Protein 3SZ6 (pdb70)

CATH classification: 2.60.40.1850

Radius of gyration: 19.15 Å; Cα contacts (8 Å, |Δi|>4): 539; chains: 2; bounding box: 46×43×55 Å

Organism: Bacillus anthracis (NCBI:txid1392)

Sequence (232 aa):
TKLADGKYNIAFTTVWKGDKDESSSRMMNRYFESPATLTVKNGKQYVSFKVKDSTSSIKSFQVEKDGQFVETTVLSENKKDNTRVVEFEVADLSKKLNGKVKINIPIINYNASYDIRFVFTKLADGKYNIAFTTVWKGDKDESSSRMMNRYFESPATLTVKNGKQYVSFKVKDSTSIKSFQVEKDGQFVETTVLSENKKDNTRVVEFEVADLSKKLNGKVKINIPIINYNASYDIRFVF

Solvent-accessible surface area: 14190 Å² total; per-residue (Å²): 184,197,81,74,97,33,161,84,114,31,74,10,73,0,73,72,26,123,110,109,89,81,7,161,5,46,138,37,8,52,55,78,0,48,1,27,4,116,132,65,110,27,56,0,17,8,76,0,103,53,16,92,12,1,95,7,0,6,12,54,110,92,69,49,62,14,41,11,74,66,101,61,114,69,180,202,73,41,12,19,39,0,30,11,85,7,103,56,34,105,140,96,28,61,1,40,0,26,8,24,48,104,139,108,142,87,94,35,65,66,92,2,37,0,31,73,188,156,71,69,86,32,156,87,113,32,76,11,70,0,72,68,26,124,95,109,81,82,10,160,2,44,164,62,6,56,56,78,0,50,4,22,4,119,119,36,78,26,61,0,14,9,89,0,95,66,10,90,23,5,94,44,4,38,1,52,87,117,62,147,71,54,70,17,11,12,68,51,31,65,126,195,92,46,23,10,35,0,30,10,45,6,106,53,34,104,138,98,21,62,1,84,2,89,30,41,54,109,153,110,157,76,86,30,89,56,88,2,38,1,28,72

Nearest PDB structures (foldseek):
  3sz6-assembly2_B  TM=1.009E+00  e=4.267E-21  Bacillus anthracis
  3sik-assembly1_A  TM=9.951E-01  e=3.348E-18  Bacillus anthracis
  4h8q-assembly1_A  TM=9.761E-01  e=1.899E-13  Bacillus anthracis
  4h8p-assembly1_A  TM=9.758E-01  e=3.447E-13  Bacillus anthracis
  4nla-assembly1_A  TM=9.484E-01  e=1.901E-11  Listeria monocytogenes

B-factor: mean 38.21, std 17.49, range [13.58, 120.9]

Foldseek 3Di:
DQDDFDKDWAFKFKAFQPDRHGDPQRVFWDPGWMWGADPRWIKTKTKGAQQVFQPFKWWDDPNRTDTWDWPAADPVRNMTMTMDTDNDLQDWIWMKTWGDDPVDPDIDMTIMTMHD/DQDDFDKDWDFKFKAFQPDRHGDPQRVFWDPGWMWGQDPSWTKTKTKGAQQVFKPQKWWDDPHDIDGWDWPAADPVRNMTMTMDTDNDLQDWIWIKIWGDDPVDRDTDMTIMTMHD

Secondary structure (DSSP, 8-state):
-PPPSEEEEE--EEEESSSSSB-GGGGGBPSSEEEEEETTEEEEEEEESSGGGEEEEEEESSSSEEEPEEEEEETTTTEEEEEEE-S-TTSPEEEEEEEE-TTSS-EEEEEEEEE-/-PPPSEEEEE--EEEESSSSSB-GGGGTBPSSEEEEEETTEEEEEEEESSGGGEEEEEEEETTEEEEPEEEEEETTTTEEEEEEE-S-TTSPEEEEEEEEETTTTEEEEEEEEEE-

InterPro domains:
  IPR006635 NEAT domain [PF05031] (31-147)
  IPR006635 NEAT domain [PS50978] (33-152)
  IPR006635 NEAT domain [SM00725] (33-152)
  IPR006635 NEAT domain [cd06920] (35-151)
  IPR037250 NEAT domain superfamily [G3DSA:2.60.40.1850] (22-151)
  IPR037250 NEAT domain superfamily [SSF158911] (27-152)
  IPR050436 Iron-regulated surface determinant protein A [PTHR37824] (37-152)

Structure (mmCIF, N/CA/C/O backbone):
data_3SZ6
#
_entry.id   3SZ6
#
_cell.length_a   36.637
_cell.length_b   43.659
_cell.length_c   47.408
_cell.angle_alpha   99.24
_cell.angle_beta   96.53
_cell.angle_gamma   107.35
#
_symmetry.space_group_name_H-M   'P 1'
#
loop_
_entity.id
_entity.type
_entity.pdbx_description
1 polymer 'Conserved domain protein'
2 non-polymer 'CHLORIDE ION'
3 non-polymer GLYCEROL
4 water water
#
loop_
_atom_site.group_PDB
_atom_site.id
_atom_site.type_symbol
_atom_site.label_atom_id
_atom_site.label_alt_id
_atom_site.label_comp_id
_atom_site.label_asym_id
_atom_site.label_entity_id
_atom_site.label_seq_id
_atom_site.pdbx_PDB_ins_code
_atom_site.Cartn_x
_atom_site.Cartn_y
_atom_site.Cartn_z
_atom_site.occupancy
_atom_site.B_iso_or_equiv
_atom_site.auth_seq_id
_atom_site.auth_comp_id
_atom_site.auth_asym_id
_atom_site.auth_atom_id
_atom_site.pdbx_PDB_model_num
ATOM 1 N N . THR A 1 6 ? 15.506 20.730 20.814 1.00 78.11 31 THR A N 1
ATOM 2 C CA . THR A 1 6 ? 14.553 19.858 20.138 1.00 73.56 31 THR A CA 1
ATOM 3 C C . THR A 1 6 ? 14.926 19.670 18.670 1.00 74.18 31 THR A C 1
ATOM 4 O O . THR A 1 6 ? 14.603 18.648 18.061 1.00 70.61 31 THR A O 1
ATOM 8 N N . LYS A 1 7 ? 15.609 20.662 18.108 1.00 72.44 32 LYS A N 1
ATOM 9 C CA . LYS A 1 7 ? 16.014 20.618 16.708 1.00 64.38 32 LYS A CA 1
ATOM 10 C C . LYS A 1 7 ? 17.275 19.776 16.523 1.00 47.71 32 LYS A C 1
ATOM 11 O O . LYS A 1 7 ? 18.304 20.029 17.150 1.00 36.41 32 LYS A O 1
ATOM 17 N N . LEU A 1 8 ? 17.182 18.772 15.656 1.00 41.26 33 LEU A N 1
ATOM 18 C CA . LEU A 1 8 ? 18.277 17.834 15.432 1.00 33.88 33 LEU A CA 1
ATOM 19 C C . LEU A 1 8 ? 19.477 18.491 14.760 1.00 36.70 33 LEU A C 1
ATOM 20 O O . LEU A 1 8 ? 19.326 19.361 13.901 1.00 37.31 33 LEU A O 1
ATOM 25 N N . ALA A 1 9 ? 20.672 18.063 15.155 1.00 36.73 34 ALA A N 1
ATOM 26 C CA . ALA A 1 9 ? 21.899 18.551 14.540 1.00 36.61 34 ALA A CA 1
ATOM 27 C C . ALA A 1 9 ? 22.045 17.991 13.131 1.00 38.20 34 ALA A C 1
ATOM 28 O O . ALA A 1 9 ? 21.491 16.937 12.812 1.00 34.50 34 ALA A O 1
ATOM 30 N N . ASP A 1 10 ? 22.789 18.699 12.288 1.00 34.86 35 ASP A N 1
ATOM 31 C CA . ASP A 1 10 ? 23.000 18.260 10.914 1.00 42.14 35 ASP A CA 1
ATOM 32 C C . ASP A 1 10 ? 23.673 16.893 10.872 1.00 36.59 35 ASP A C 1
ATOM 33 O O . ASP A 1 10 ? 24.477 16.559 11.741 1.00 33.76 35 ASP A O 1
ATOM 38 N N . GLY A 1 11 ? 23.337 16.106 9.856 1.00 36.74 36 GLY A N 1
ATOM 39 C CA . GLY A 1 11 ? 23.902 14.779 9.703 1.00 30.32 36 GLY A CA 1
ATOM 40 C C . GLY A 1 11 ? 22.893 13.791 9.153 1.00 32.44 36 GLY A C 1
ATOM 41 O O . GLY A 1 11 ? 21.744 14.145 8.890 1.00 31.86 36 GLY A O 1
ATOM 42 N N . LYS A 1 12 ? 23.327 12.548 8.974 1.00 35.15 37 LYS A N 1
ATOM 43 C CA . LYS A 1 12 ? 22.445 11.492 8.492 1.00 30.40 37 LYS A CA 1
ATOM 44 C C . LYS A 1 12 ? 22.134 10.498 9.599 1.00 27.90 37 LYS A C 1
ATOM 45 O O . LYS A 1 12 ? 23.014 10.114 10.368 1.00 28.32 37 LYS A O 1
ATOM 51 N N . TYR A 1 13 ? 20.874 10.085 9.676 1.00 25.36 38 TYR A N 1
ATOM 52 C CA . TYR A 1 13 ? 20.441 9.150 10.702 1.00 24.21 38 TYR A CA 1
ATOM 53 C C . TYR A 1 13 ? 19.579 8.055 10.095 1.00 28.24 38 TYR A C 1
ATOM 54 O O . TYR A 1 13 ? 19.183 8.132 8.930 1.00 31.00 38 TYR A O 1
ATOM 63 N N . ASN A 1 14 ? 19.296 7.032 10.892 1.00 23.68 39 ASN A N 1
ATOM 64 C CA . ASN A 1 14 ? 18.247 6.078 10.567 1.00 29.03 39 ASN A CA 1
ATOM 65 C C . ASN A 1 14 ? 17.062 6.357 11.478 1.00 27.76 39 ASN A C 1
ATOM 66 O O . ASN A 1 14 ? 17.235 6.578 12.672 1.00 26.50 39 ASN A O 1
ATOM 71 N N . ILE A 1 15 ? 15.859 6.371 10.921 1.00 22.14 40 ILE A N 1
ATOM 72 C CA . ILE A 1 15 ? 14.671 6.512 11.751 1.00 24.45 40 ILE A CA 1
ATOM 73 C C . ILE A 1 15 ? 13.658 5.419 11.447 1.00 25.28 40 ILE A C 1
ATOM 74 O O . ILE A 1 15 ? 13.229 5.250 10.308 1.00 23.48 40 ILE A O 1
ATOM 79 N N . ALA A 1 16 ? 13.298 4.663 12.477 1.00 27.39 41 ALA A N 1
ATOM 80 C CA . ALA A 1 16 ? 12.289 3.626 12.341 1.00 22.55 41 ALA A CA 1
ATOM 81 C C . ALA A 1 16 ? 10.947 4.270 12.036 1.00 25.01 41 ALA A C 1
ATOM 82 O O . ALA A 1 16 ? 10.692 5.411 12.429 1.00 21.99 41 ALA A O 1
ATOM 84 N N . PHE A 1 17 ? 10.094 3.540 11.327 1.00 16.99 42 PHE A N 1
ATOM 85 C CA . PHE A 1 17 ? 8.734 3.991 11.091 1.00 19.23 42 PHE A CA 1
ATOM 86 C C . PHE A 1 17 ? 7.803 2.819 10.852 1.00 24.99 42 PHE A C 1
ATOM 87 O O . PHE A 1 17 ? 8.235 1.710 10.534 1.00 22.01 42 PHE A O 1
ATOM 95 N N . THR A 1 18 ? 6.516 3.077 11.025 1.00 22.92 43 THR A N 1
ATOM 96 C CA A THR A 1 18 ? 5.484 2.108 10.692 0.50 24.46 43 THR A CA 1
ATOM 97 C CA B THR A 1 18 ? 5.488 2.108 10.687 0.50 24.43 43 THR A CA 1
ATOM 98 C C . THR A 1 18 ? 4.385 2.827 9.923 1.00 19.07 43 THR A C 1
ATOM 99 O O . THR A 1 18 ? 4.304 4.056 9.950 1.00 18.25 43 THR A O 1
ATOM 106 N N . VAL A 1 19 ? 3.545 2.066 9.236 1.00 18.17 44 VAL A N 1
ATOM 107 C CA . VAL A 1 19 ? 2.467 2.668 8.466 1.00 23.52 44 VAL A CA 1
ATOM 108 C C . VAL A 1 19 ? 1.105 2.292 9.034 1.00 22.59 44 VAL A C 1
ATOM 109 O O . VAL A 1 19 ? 0.806 1.113 9.231 1.00 18.07 44 VAL A O 1
ATOM 113 N N . TRP A 1 20 ? 0.284 3.301 9.305 1.00 17.89 45 TRP A N 1
ATOM 114 C CA . TRP A 1 20 ? -1.079 3.067 9.748 1.00 19.14 45 TRP A CA 1
ATOM 115 C C . TRP A 1 20 ? -2.046 3.311 8.600 1.00 17.59 45 TRP A C 1
ATOM 116 O O . TRP A 1 20 ? -1.714 3.991 7.631 1.00 21.86 45 TRP A O 1
ATOM 127 N N . LYS A 1 21 ? -3.247 2.756 8.718 1.00 22.28 46 LYS A N 1
ATOM 128 C CA . LYS A 1 21 ? -4.310 3.063 7.775 1.00 20.91 46 LYS A CA 1
ATOM 129 C C . LYS A 1 21 ? -4.658 4.542 7.893 1.00 28.47 46 LYS A C 1
ATOM 130 O O . LYS A 1 21 ? -4.485 5.146 8.955 1.00 26.10 46 LYS A O 1
ATOM 136 N N . GLY A 1 22 ? -5.147 5.123 6.803 1.00 24.18 47 GLY A N 1
ATOM 137 C CA . GLY A 1 22 ? -5.458 6.540 6.774 1.00 24.73 47 GLY A CA 1
ATOM 138 C C . GLY A 1 22 ? -6.553 6.951 7.740 1.00 28.31 47 GLY A C 1
ATOM 139 O O . GLY A 1 22 ? -6.478 8.016 8.356 1.00 29.84 47 GLY A O 1
ATOM 140 N N . ASP A 1 23 ? -7.566 6.103 7.886 1.00 28.21 48 ASP A N 1
ATOM 141 C CA . ASP A 1 23 ? -8.756 6.467 8.651 1.00 29.20 48 ASP A CA 1
ATOM 142 C C . ASP A 1 23 ? -9.000 5.586 9.874 1.00 31.14 48 ASP A C 1
ATOM 143 O O . ASP A 1 23 ? -10.075 5.630 10.466 1.00 29.30 48 ASP A O 1
ATOM 148 N N . LYS A 1 24 ? -8.007 4.788 10.249 1.00 24.65 49 LYS A N 1
ATOM 149 C CA . LYS A 1 24 ? -8.136 3.890 11.390 1.00 24.57 49 LYS A CA 1
ATOM 150 C C . LYS A 1 24 ? -6.788 3.732 12.072 1.00 22.59 49 LYS A C 1
ATOM 151 O O . LYS A 1 24 ? -5.759 3.654 11.405 1.00 25.09 49 LYS A O 1
ATOM 157 N N . ASP A 1 25 ? -6.794 3.680 13.400 1.00 20.26 50 ASP A N 1
ATOM 158 C CA . ASP A 1 25 ? -5.562 3.463 14.149 1.00 18.43 50 ASP A CA 1
ATOM 159 C C . ASP A 1 25 ? -5.183 1.987 14.123 1.00 26.33 50 ASP A C 1
ATOM 160 O O . ASP A 1 25 ? -5.184 1.309 15.154 1.00 25.86 50 ASP A O 1
ATOM 165 N N . GLU A 1 26 ? -4.867 1.496 12.929 1.00 23.47 51 GLU A N 1
ATOM 166 C CA . GLU A 1 26 ? -4.467 0.112 12.739 1.00 23.20 51 GLU A CA 1
ATOM 167 C C . GLU A 1 26 ? -3.321 0.050 11.742 1.00 20.50 51 GLU A C 1
ATOM 168 O O . GLU A 1 26 ? -3.130 0.969 10.944 1.00 21.13 51 GLU A O 1
ATOM 174 N N . SER A 1 27 ? -2.557 -1.035 11.788 1.00 20.83 52 SER A N 1
ATOM 175 C CA A SER A 1 27 ? -1.451 -1.227 10.860 0.50 23.90 52 SER A CA 1
ATOM 176 C CA B SER A 1 27 ? -1.451 -1.226 10.857 0.50 23.89 52 SER A CA 1
ATOM 177 C C . SER A 1 27 ? -1.958 -1.355 9.426 1.00 30.01 52 SER A C 1
ATOM 178 O O . SER A 1 27 ? -2.956 -2.032 9.167 1.00 27.12 52 SER A O 1
ATOM 183 N N . SER A 1 28 ? -1.264 -0.699 8.501 1.00 27.08 53 SER A N 1
ATOM 184 C CA . SER A 1 28 ? -1.619 -0.742 7.087 1.00 28.19 53 SER A CA 1
ATOM 185 C C . SER A 1 28 ? -0.903 -1.885 6.373 1.00 22.56 53 SER A C 1
ATOM 186 O O . SER A 1 28 ? 0.218 -2.248 6.730 1.00 24.18 53 SER A O 1
ATOM 189 N N . ARG A 1 29 ? -1.555 -2.445 5.360 1.00 27.14 54 ARG A N 1
ATOM 190 C CA . ARG A 1 29 ? -0.949 -3.500 4.556 1.00 27.52 54 ARG A CA 1
ATOM 191 C C . ARG A 1 29 ? 0.200 -2.956 3.711 1.00 29.19 54 ARG A C 1
ATOM 192 O O . ARG A 1 29 ? 0.989 -3.719 3.155 1.00 37.53 54 ARG A O 1
ATOM 200 N N . MET A 1 30 ? 0.288 -1.633 3.619 1.00 27.69 55 MET A N 1
ATOM 201 C CA A MET A 1 30 ? 1.342 -0.990 2.843 0.60 24.79 55 MET A CA 1
ATOM 202 C CA B MET A 1 30 ? 1.342 -0.985 2.848 0.40 25.48 55 MET A CA 1
ATOM 203 C C . MET A 1 30 ? 2.705 -1.110 3.519 1.00 26.69 55 MET A C 1
ATOM 204 O O . MET A 1 30 ? 3.732 -0.786 2.921 1.00 31.40 55 MET A O 1
ATOM 213 N N . ASN A 1 31 ? 2.715 -1.572 4.768 1.00 26.81 56 ASN A N 1
ATOM 214 C CA . ASN A 1 31 ? 3.972 -1.750 5.490 1.00 23.80 56 ASN A CA 1
ATOM 215 C C . ASN A 1 31 ? 4.937 -2.657 4.733 1.00 26.17 56 ASN A C 1
ATOM 216 O O . ASN A 1 31 ? 6.141 -2.418 4.714 1.00 25.96 56 ASN A O 1
ATOM 221 N N . ARG A 1 32 ? 4.397 -3.694 4.104 1.00 29.07 57 ARG A N 1
ATOM 222 C CA . ARG A 1 32 ? 5.214 -4.680 3.406 1.00 29.93 57 ARG A CA 1
ATOM 223 C C . ARG A 1 32 ? 6.039 -4.070 2.270 1.00 30.51 57 ARG A C 1
ATOM 224 O O . ARG A 1 32 ? 7.057 -4.632 1.869 1.00 31.29 57 ARG A O 1
ATOM 232 N N . TYR A 1 33 ? 5.605 -2.923 1.756 1.00 23.06 58 TYR A N 1
ATOM 233 C CA . TYR A 1 33 ? 6.273 -2.316 0.606 1.00 24.75 58 TYR A CA 1
ATOM 234 C C . TYR A 1 33 ? 7.287 -1.244 0.996 1.00 23.64 58 TYR A C 1
ATOM 235 O O . TYR A 1 33 ? 8.159 -0.892 0.203 1.00 26.13 58 TYR A O 1
ATOM 244 N N . PHE A 1 34 ? 7.166 -0.719 2.210 1.00 20.71 59 PHE A N 1
ATOM 245 C CA . PHE A 1 34 ? 8.018 0.384 2.645 1.00 21.23 59 PHE A CA 1
ATOM 246 C C . PHE A 1 34 ? 9.016 -0.073 3.702 1.00 24.47 59 PHE A C 1
ATOM 247 O O . PHE A 1 34 ? 8.628 -0.453 4.805 1.00 25.63 59 PHE A O 1
ATOM 255 N N . GLU A 1 35 ? 10.301 -0.020 3.364 1.00 22.29 60 GLU A N 1
ATOM 256 C CA . GLU A 1 35 ? 11.345 -0.571 4.227 1.00 20.96 60 GLU A CA 1
ATOM 257 C C . GLU A 1 35 ? 11.790 0.377 5.336 1.00 18.83 60 GLU A C 1
ATOM 258 O O . GLU A 1 35 ? 12.305 1.463 5.071 1.00 22.33 60 GLU A O 1
ATOM 264 N N . SER A 1 36 ? 11.589 -0.053 6.579 1.00 18.57 61 SER A N 1
ATOM 265 C CA . SER A 1 36 ? 12.086 0.670 7.745 1.00 20.24 61 SER A CA 1
ATOM 266 C C . SER A 1 36 ? 13.375 0.004 8.223 1.00 24.84 61 SER A C 1
ATOM 267 O O . SER A 1 36 ? 13.515 -1.212 8.123 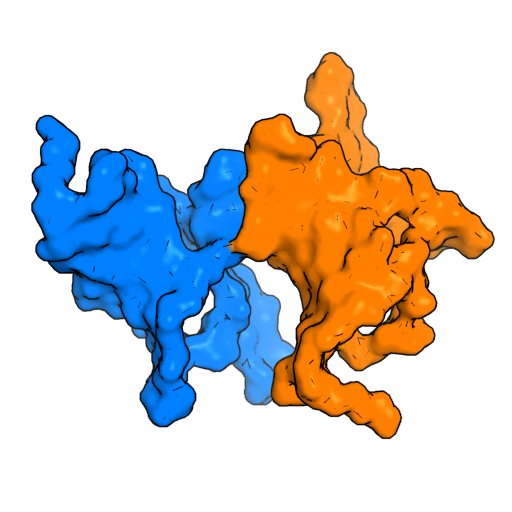1.00 22.52 61 SER A O 1
ATOM 270 N N . PRO A 1 37 ? 14.320 0.795 8.756 1.00 23.40 62 PRO A N 1
ATOM 271 C CA . PRO A 1 37 ? 14.207 2.241 8.965 1.00 19.24 62 PRO A CA 1
ATOM 272 C C . PRO A 1 37 ? 14.479 3.068 7.714 1.00 20.30 62 PRO A C 1
ATOM 273 O O . PRO A 1 37 ? 15.187 2.636 6.803 1.00 19.99 62 PRO A O 1
ATOM 277 N N . ALA A 1 38 ? 13.910 4.265 7.682 1.00 20.99 63 ALA A N 1
ATOM 278 C CA . ALA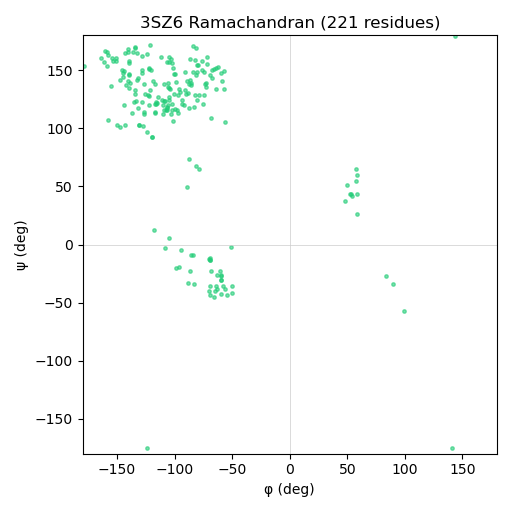 A 1 38 ? 14.208 5.218 6.627 1.00 21.98 63 ALA A CA 1
ATOM 279 C C . ALA A 1 38 ? 15.515 5.930 6.950 1.00 25.51 63 ALA A C 1
ATOM 280 O O . ALA A 1 38 ? 16.042 5.806 8.056 1.00 21.39 63 ALA A O 1
ATOM 282 N N . THR A 1 39 ? 16.042 6.662 5.977 1.00 21.95 64 THR A N 1
ATOM 283 C CA . THR A 1 39 ? 17.196 7.514 6.216 1.00 25.60 64 THR A CA 1
ATOM 284 C C . THR A 1 39 ? 16.722 8.937 6.463 1.00 22.67 64 THR A C 1
ATOM 285 O O . THR A 1 39 ? 15.947 9.484 5.681 1.00 21.38 64 THR A O 1
ATOM 289 N N . LEU A 1 40 ? 17.178 9.529 7.560 1.00 25.84 65 LEU A N 1
ATOM 290 C CA . LEU A 1 40 ? 16.857 10.915 7.867 1.00 24.87 65 LEU A CA 1
ATOM 291 C C . LEU A 1 40 ? 18.076 11.786 7.602 1.00 24.10 65 LEU A C 1
ATOM 292 O O . LEU A 1 40 ? 19.133 11.583 8.195 1.00 24.88 65 LEU A O 1
ATOM 297 N N . THR A 1 41 ? 17.930 12.744 6.695 1.00 22.85 66 THR A N 1
ATOM 298 C CA . THR A 1 41 ? 19.011 13.667 6.385 1.00 28.05 66 THR A CA 1
ATOM 299 C C . THR A 1 41 ? 18.671 15.062 6.895 1.00 28.50 66 THR A C 1
ATOM 300 O O . THR A 1 41 ? 17.747 15.708 6.401 1.00 30.19 66 THR A O 1
ATOM 304 N N . VAL A 1 42 ? 19.415 15.518 7.894 1.00 30.17 67 VAL A N 1
ATOM 305 C CA . VAL A 1 42 ? 19.201 16.846 8.449 1.00 29.03 67 VAL A CA 1
ATOM 306 C C . VAL A 1 42 ? 20.261 17.793 7.910 1.00 31.54 67 VAL A C 1
ATOM 307 O O . VAL A 1 42 ? 21.451 17.618 8.166 1.00 31.98 67 VAL A O 1
ATOM 311 N N . LYS A 1 43 ? 19.822 18.793 7.154 1.00 36.16 68 LYS A N 1
ATOM 312 C CA . LYS A 1 43 ? 20.742 19.706 6.490 1.00 44.21 68 LYS A CA 1
ATOM 313 C C . LYS A 1 43 ? 20.181 21.120 6.466 1.00 48.68 68 LYS A C 1
ATOM 314 O O . LYS A 1 43 ? 19.109 21.363 5.914 1.00 48.43 68 LYS A O 1
ATOM 320 N N . ASN A 1 44 ? 20.914 22.048 7.074 1.00 57.44 69 ASN A N 1
ATOM 321 C CA . ASN A 1 44 ? 20.491 23.441 7.148 1.00 64.12 69 ASN A CA 1
ATOM 322 C C . ASN A 1 44 ? 19.093 23.594 7.741 1.00 67.25 69 ASN A C 1
ATOM 323 O O . ASN A 1 44 ? 18.284 24.383 7.254 1.00 68.82 69 ASN A O 1
ATOM 328 N N . GLY A 1 45 ? 18.817 22.828 8.791 1.00 67.51 70 GLY A N 1
ATOM 329 C CA . GLY A 1 45 ? 17.549 22.919 9.491 1.00 66.21 70 GLY A CA 1
ATOM 330 C C . GLY A 1 45 ? 16.474 22.002 8.941 1.00 61.08 70 GLY A C 1
ATOM 331 O O . GLY A 1 45 ? 15.637 21.499 9.692 1.00 63.54 70 GLY A O 1
ATOM 332 N N . LYS A 1 46 ? 16.494 21.782 7.630 1.00 55.53 71 LYS A N 1
ATOM 333 C CA . LYS A 1 46 ? 15.474 20.968 6.977 1.00 53.06 71 LYS A CA 1
ATOM 334 C C . LYS A 1 46 ? 15.682 19.471 7.200 1.00 46.39 71 LYS A C 1
ATOM 335 O O . LYS A 1 46 ? 16.809 19.000 7.348 1.00 43.40 71 LYS A O 1
ATOM 341 N N . GLN A 1 47 ? 14.579 18.730 7.215 1.00 36.40 72 GLN A N 1
ATOM 342 C CA . GLN A 1 47 ? 14.620 17.292 7.445 1.00 32.08 72 GLN A CA 1
ATOM 343 C C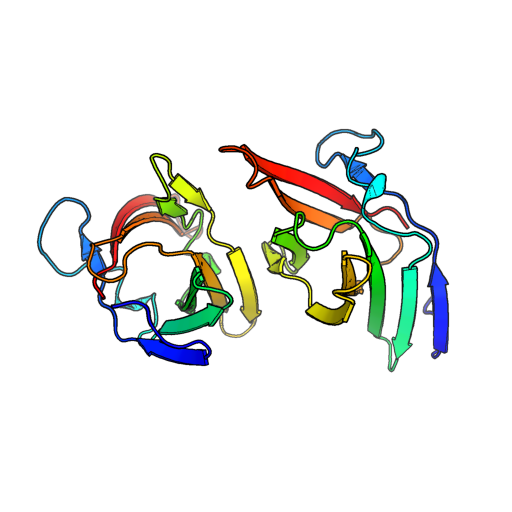 . GLN A 1 47 ? 14.105 16.526 6.229 1.00 33.64 72 GLN A C 1
ATOM 344 O O . GLN A 1 47 ? 12.966 16.715 5.802 1.00 31.36 72 GLN A O 1
ATOM 350 N N . TYR A 1 48 ? 14.952 15.663 5.675 1.00 34.52 73 TYR A N 1
ATOM 351 C CA . TYR A 1 48 ? 14.596 14.890 4.491 1.00 32.49 73 TYR A CA 1
ATOM 352 C C . TYR A 1 48 ? 14.557 13.396 4.796 1.00 27.10 73 TYR A C 1
ATOM 353 O O . TYR A 1 48 ? 15.545 12.817 5.247 1.00 27.98 73 TYR A O 1
ATOM 362 N N . VAL A 1 49 ? 13.410 12.777 4.546 1.00 23.85 74 VAL A N 1
ATOM 363 C CA . VAL A 1 49 ? 13.246 11.351 4.787 1.00 18.51 74 VAL A CA 1
ATOM 364 C C . VAL A 1 49 ? 13.287 10.578 3.474 1.00 21.63 74 VAL A C 1
ATOM 365 O O . VAL A 1 49 ? 12.657 10.970 2.488 1.00 19.36 74 VAL A O 1
ATOM 369 N N . SER A 1 50 ? 14.041 9.486 3.458 1.00 20.74 75 SER A N 1
ATOM 370 C CA . SER A 1 50 ? 14.088 8.625 2.282 1.00 19.68 75 SER A CA 1
ATOM 371 C C . SER A 1 50 ? 14.100 7.158 2.686 1.00 21.56 75 SER A C 1
ATOM 372 O O . SER A 1 50 ? 14.661 6.792 3.719 1.00 21.95 75 SER A O 1
ATOM 375 N N . PHE A 1 51 ? 13.474 6.319 1.871 1.00 20.91 76 PHE A N 1
ATOM 376 C CA . PHE A 1 51 ? 13.450 4.889 2.140 1.00 19.25 76 PHE A CA 1
ATOM 377 C C . PHE A 1 51 ? 13.169 4.088 0.873 1.00 23.58 76 PHE A C 1
ATOM 378 O O . PHE A 1 51 ? 12.695 4.630 -0.129 1.00 21.49 76 PHE A O 1
ATOM 386 N N . LYS A 1 52 ? 13.469 2.796 0.928 1.00 21.84 77 LYS A N 1
ATOM 387 C CA . LYS A 1 52 ? 13.299 1.928 -0.227 1.00 23.19 77 LYS A CA 1
ATOM 388 C C . LYS A 1 52 ? 11.874 1.390 -0.316 1.00 23.64 77 LYS A C 1
ATOM 389 O O . LYS A 1 52 ? 11.259 1.034 0.692 1.00 24.88 77 LYS A O 1
ATOM 395 N N . VAL A 1 53 ? 11.355 1.355 -1.536 1.00 24.30 78 VAL A N 1
ATOM 396 C CA . VAL A 1 53 ? 10.029 0.824 -1.808 1.00 20.91 78 VAL A CA 1
ATOM 397 C C . VAL A 1 53 ? 10.164 -0.503 -2.543 1.00 24.71 78 VAL A C 1
ATOM 398 O O . VAL A 1 53 ? 10.808 -0.574 -3.589 1.00 26.77 78 VAL A O 1
ATOM 402 N N . LYS A 1 54 ? 9.569 -1.552 -1.985 1.00 23.84 79 LYS A N 1
ATOM 403 C CA . LYS A 1 54 ? 9.587 -2.870 -2.613 1.00 20.87 79 LYS A CA 1
ATOM 404 C C . LYS A 1 54 ? 8.503 -2.981 -3.673 1.00 29.98 79 LYS A C 1
ATOM 405 O O . LYS A 1 54 ? 7.525 -2.233 -3.654 1.00 28.53 79 LYS A O 1
ATOM 411 N N . ASP A 1 55 ? 8.677 -3.928 -4.590 1.00 30.02 80 ASP A N 1
ATOM 412 C CA . ASP A 1 55 ? 7.701 -4.157 -5.645 1.00 32.00 80 ASP A CA 1
ATOM 413 C C . ASP A 1 55 ? 7.355 -2.834 -6.325 1.00 32.03 80 ASP A C 1
ATOM 414 O O . ASP A 1 55 ? 6.186 -2.480 -6.473 1.00 32.41 80 ASP A O 1
ATOM 419 N N . SER A 1 56 ? 8.394 -2.116 -6.738 1.00 25.31 81 SER A N 1
ATOM 420 C CA . SER A 1 56 ? 8.261 -0.759 -7.265 1.00 31.84 81 SER A CA 1
ATOM 421 C C 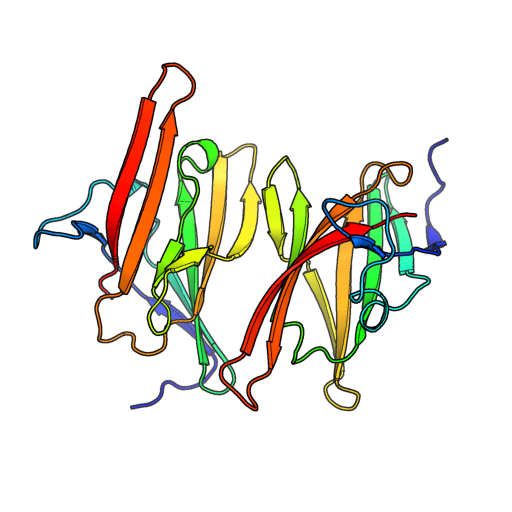. SER A 1 56 ? 7.279 -0.628 -8.432 1.00 29.76 81 SER A C 1
ATOM 422 O O . SER A 1 56 ? 6.487 0.313 -8.477 1.00 29.09 81 SER A O 1
ATOM 425 N N . THR A 1 57 ? 7.337 -1.561 -9.379 1.00 30.60 82 THR A N 1
ATOM 426 C CA . THR A 1 57 ? 6.477 -1.492 -10.557 1.00 33.83 82 THR A CA 1
ATOM 427 C C . THR A 1 57 ? 4.992 -1.513 -10.194 1.00 37.11 82 THR A C 1
ATOM 428 O O . THR A 1 57 ? 4.161 -0.992 -10.934 1.00 43.45 82 THR A O 1
ATOM 432 N N . SER A 1 58 ? 4.663 -2.107 -9.051 1.00 28.79 83 SER A N 1
ATOM 433 C CA A SER A 1 58 ? 3.276 -2.186 -8.605 0.60 34.06 83 SER A CA 1
ATOM 434 C CA B SER A 1 58 ? 3.275 -2.187 -8.606 0.40 34.13 83 SER A CA 1
ATOM 435 C C . SER A 1 58 ? 2.844 -0.917 -7.874 1.00 33.41 83 SER A C 1
ATOM 436 O O . SER A 1 58 ? 1.662 -0.578 -7.849 1.00 35.42 83 SER A O 1
ATOM 441 N N . ILE A 1 59 ? 3.804 -0.221 -7.275 1.00 27.85 84 ILE A N 1
ATOM 442 C CA . ILE A 1 59 ? 3.506 1.025 -6.577 1.00 29.76 84 ILE A CA 1
ATOM 443 C C . ILE A 1 59 ? 3.571 2.175 -7.574 1.00 36.72 84 ILE A C 1
ATOM 444 O O . ILE A 1 59 ? 4.520 2.958 -7.575 1.00 41.38 84 ILE A O 1
ATOM 449 N N . LYS A 1 60 ? 2.555 2.261 -8.427 1.00 33.46 85 LYS A N 1
ATOM 450 C CA . LYS A 1 60 ? 2.536 3.231 -9.518 1.00 34.09 85 LYS A CA 1
ATOM 451 C C . LYS A 1 60 ? 2.668 4.661 -9.014 1.00 35.11 85 LYS A C 1
ATOM 452 O O . LYS A 1 60 ? 3.296 5.502 -9.659 1.00 36.08 85 LYS A O 1
ATOM 458 N N . SER A 1 61 ? 2.072 4.936 -7.861 1.00 30.76 86 SER A N 1
ATOM 459 C CA . SER A 1 61 ? 2.109 6.278 -7.301 1.00 28.84 86 SER A CA 1
ATOM 460 C C . SER A 1 61 ? 2.242 6.263 -5.782 1.00 23.95 86 SER A C 1
ATOM 461 O O . SER A 1 61 ? 1.593 5.472 -5.096 1.00 26.10 86 SER A O 1
ATOM 464 N N . PHE A 1 62 ? 3.098 7.140 -5.269 1.00 25.38 87 PHE A N 1
ATOM 465 C CA . PHE A 1 62 ? 3.230 7.350 -3.834 1.00 24.17 87 PHE A CA 1
ATOM 466 C C . PHE A 1 62 ? 3.336 8.844 -3.545 1.00 22.49 87 PHE A C 1
ATOM 467 O O . PHE A 1 62 ? 4.316 9.488 -3.919 1.00 25.15 87 PHE A O 1
ATOM 475 N N . GLN A 1 63 ? 2.318 9.390 -2.886 1.00 24.79 88 GLN A N 1
ATOM 476 C CA . GLN A 1 63 ? 2.275 10.814 -2.577 1.00 22.30 88 GLN A CA 1
ATOM 477 C C . GLN A 1 63 ? 2.202 11.041 -1.074 1.00 24.55 88 GLN A C 1
ATOM 478 O O . GLN A 1 63 ? 1.651 10.223 -0.338 1.00 26.27 88 GLN A O 1
ATOM 484 N N . VAL A 1 64 ? 2.757 12.160 -0.625 1.00 22.89 89 VAL A N 1
ATOM 485 C CA . VAL A 1 64 ? 2.617 12.573 0.765 1.00 19.09 89 VAL A CA 1
ATOM 486 C C . VAL A 1 64 ? 1.990 13.958 0.801 1.00 31.47 89 VAL A C 1
ATOM 487 O O . VAL A 1 64 ? 2.157 14.747 -0.132 1.00 27.30 89 VAL A O 1
ATOM 491 N N . GLU A 1 65 ? 1.261 14.252 1.871 1.00 26.81 90 GLU A N 1
ATOM 492 C CA . GLU A 1 65 ? 0.528 15.507 1.948 1.00 30.57 90 GLU A CA 1
ATOM 493 C C . GLU A 1 65 ? 1.446 16.688 2.233 1.00 33.61 90 GLU A C 1
ATOM 494 O O . GLU A 1 65 ? 2.137 16.722 3.249 1.00 34.80 90 GLU A O 1
ATOM 500 N N . LYS A 1 66 ? 1.442 17.652 1.321 1.00 39.49 91 LYS A N 1
ATOM 501 C CA . LYS A 1 66 ? 2.231 18.864 1.466 1.00 47.18 91 LYS A CA 1
ATOM 502 C C . LYS A 1 66 ? 1.324 20.079 1.312 1.00 46.81 91 LYS A C 1
ATOM 503 O O . LYS A 1 66 ? 0.793 20.334 0.231 1.00 48.16 91 LYS A O 1
ATOM 509 N N . ASP A 1 67 ? 1.141 20.816 2.402 1.00 48.82 92 ASP A N 1
ATOM 510 C CA . ASP A 1 67 ? 0.266 21.983 2.407 1.00 57.49 92 ASP A CA 1
ATOM 511 C C . ASP A 1 67 ? -1.161 21.605 2.014 1.00 56.28 92 ASP A C 1
ATOM 512 O O . ASP A 1 67 ? -1.699 22.105 1.025 1.00 56.31 92 ASP A O 1
ATOM 517 N N . GLY A 1 68 ? -1.761 20.711 2.793 1.00 52.19 93 GLY A N 1
ATOM 518 C CA . GLY A 1 68 ? -3.137 20.302 2.580 1.00 55.14 93 GLY A CA 1
ATOM 519 C C . GLY A 1 68 ? -3.407 19.701 1.214 1.00 60.97 93 GLY A C 1
ATOM 520 O O . GLY A 1 68 ? -4.533 19.750 0.721 1.00 67.51 93 GLY A O 1
ATOM 521 N N . GLN A 1 69 ? -2.376 19.129 0.600 1.00 60.63 94 GLN A N 1
ATOM 522 C CA . GLN A 1 69 ? -2.528 18.505 -0.709 1.00 53.83 94 GLN A CA 1
ATOM 523 C C . GLN A 1 69 ? -1.474 17.430 -0.958 1.00 42.76 94 GLN A C 1
ATOM 524 O O . GLN A 1 69 ? -0.294 17.624 -0.671 1.00 31.26 94 GLN A O 1
ATOM 530 N N . PHE A 1 70 ? -1.910 16.298 -1.499 1.00 39.14 95 PHE A N 1
ATOM 531 C CA . PHE A 1 70 ? -1.005 15.188 -1.772 1.00 33.87 95 PHE A CA 1
ATOM 532 C C . PHE A 1 70 ? -0.129 15.465 -2.986 1.00 35.59 95 PHE A C 1
ATOM 533 O O . PHE A 1 70 ? -0.626 15.822 -4.055 1.00 38.28 95 PHE A O 1
ATOM 541 N N . VAL A 1 71 ? 1.179 15.297 -2.812 1.00 29.25 96 VAL A N 1
ATOM 542 C CA . VAL A 1 71 ? 2.138 15.510 -3.890 1.00 27.13 96 VAL A CA 1
ATOM 543 C C . VAL A 1 71 ? 3.030 14.286 -4.074 1.00 26.91 96 VAL A C 1
ATOM 544 O O . VAL A 1 71 ? 3.475 13.679 -3.098 1.00 23.36 96 VAL A O 1
ATOM 548 N N . GLU A 1 72 ? 3.283 13.926 -5.329 1.00 24.63 97 GLU A N 1
ATOM 549 C CA . GLU A 1 72 ? 4.140 12.790 -5.647 1.00 23.27 97 GLU A CA 1
ATOM 550 C C . GLU A 1 72 ? 5.518 12.956 -5.018 1.00 28.71 97 GLU A C 1
ATOM 551 O O . GLU A 1 72 ? 6.119 14.027 -5.096 1.00 32.80 97 GLU A O 1
ATOM 557 N N . THR A 1 73 ? 6.013 11.893 -4.393 1.00 26.40 98 THR A N 1
ATOM 558 C CA . THR A 1 73 ? 7.341 11.913 -3.795 1.00 25.31 98 THR A CA 1
ATOM 559 C C . THR A 1 73 ? 8.429 11.900 -4.867 1.00 28.20 98 THR A C 1
ATOM 560 O O . THR A 1 73 ? 8.177 11.544 -6.019 1.00 26.48 98 THR A O 1
ATOM 564 N N . THR A 1 74 ? 9.636 12.292 -4.476 1.00 24.10 99 THR A N 1
ATOM 565 C CA . THR A 1 74 ? 10.776 12.319 -5.381 1.00 24.90 99 THR A CA 1
ATOM 566 C C . THR A 1 74 ? 11.452 10.954 -5.429 1.00 28.00 99 THR A C 1
ATOM 567 O O . THR A 1 74 ? 11.621 10.303 -4.401 1.00 27.55 99 THR A O 1
ATOM 571 N N . VAL A 1 75 ? 11.828 10.519 -6.627 1.00 27.88 100 VAL A N 1
ATOM 572 C CA . VAL A 1 75 ? 12.548 9.261 -6.782 1.00 33.03 100 VAL A CA 1
ATOM 573 C C . VAL A 1 75 ? 14.047 9.518 -6.906 1.00 33.86 100 VAL A C 1
ATOM 574 O O . VAL A 1 75 ? 14.499 10.140 -7.867 1.00 33.33 100 VAL A O 1
ATOM 578 N N . LEU A 1 76 ? 14.810 9.039 -5.928 1.00 23.97 101 LEU A N 1
ATOM 579 C CA . LEU A 1 76 ? 16.252 9.269 -5.890 1.00 29.04 101 LEU A CA 1
ATOM 580 C C . LEU A 1 76 ? 17.016 8.266 -6.746 1.00 33.11 101 LEU A C 1
ATOM 581 O O . LEU A 1 76 ? 18.044 8.600 -7.333 1.00 36.27 101 LEU A O 1
ATOM 586 N N . SER A 1 77 ? 16.517 7.036 -6.808 1.00 33.90 102 SER A N 1
ATOM 587 C CA . SER A 1 77 ? 17.160 5.996 -7.602 1.00 36.31 102 SER A CA 1
ATOM 588 C C . SER A 1 77 ? 16.225 4.817 -7.841 1.00 37.86 102 SER A C 1
ATOM 589 O O . SER A 1 77 ? 15.241 4.635 -7.123 1.00 33.66 102 SER A O 1
ATOM 592 N N . GLU A 1 78 ? 16.541 4.019 -8.856 1.00 33.10 103 GLU A N 1
ATOM 593 C CA . GLU A 1 78 ? 15.753 2.838 -9.177 1.00 39.73 103 GLU A CA 1
ATOM 594 C C . GLU A 1 78 ? 16.649 1.626 -9.398 1.00 38.33 103 GLU A C 1
ATOM 595 O O . GLU A 1 78 ? 17.730 1.735 -9.976 1.00 38.32 103 GLU A O 1
ATOM 601 N N . ASN A 1 79 ? 16.190 0.472 -8.929 1.00 35.05 104 ASN A N 1
ATOM 602 C CA . ASN A 1 79 ? 16.899 -0.782 -9.137 1.00 34.84 104 ASN A CA 1
ATOM 603 C C . ASN A 1 79 ? 15.979 -1.789 -9.821 1.00 32.78 104 ASN A C 1
ATOM 604 O O . ASN A 1 79 ? 15.176 -2.454 -9.168 1.00 30.76 104 ASN A O 1
ATOM 609 N N . LYS A 1 80 ? 16.094 -1.893 -11.141 1.00 36.34 105 LYS A N 1
ATOM 610 C CA . LYS A 1 80 ? 15.211 -2.758 -11.915 1.00 43.71 105 LYS A CA 1
ATOM 611 C C . LYS A 1 80 ? 15.448 -4.245 -11.653 1.00 41.41 105 LYS A C 1
ATOM 612 O O . LYS A 1 80 ? 14.560 -5.068 -11.871 1.00 37.93 105 LYS A O 1
ATOM 618 N N . LYS A 1 81 ? 16.642 -4.588 -11.181 1.00 44.91 106 LYS A N 1
ATOM 619 C CA . LYS A 1 81 ? 16.977 -5.985 -10.923 1.00 49.82 106 LYS A CA 1
ATOM 620 C C . LYS A 1 81 ? 16.141 -6.577 -9.788 1.00 46.48 106 LYS A C 1
ATOM 621 O O . LYS A 1 81 ? 15.628 -7.690 -9.901 1.00 40.49 106 LYS A O 1
ATOM 627 N N . ASP A 1 82 ? 16.005 -5.831 -8.695 1.00 38.73 107 ASP A N 1
ATOM 628 C CA . ASP A 1 82 ? 15.230 -6.306 -7.553 1.00 38.93 107 ASP A CA 1
ATOM 629 C C . ASP A 1 82 ? 13.865 -5.625 -7.454 1.00 30.83 107 ASP A C 1
ATOM 630 O O . ASP A 1 82 ? 13.128 -5.834 -6.491 1.00 29.97 107 ASP A O 1
ATOM 635 N N . ASN A 1 83 ? 13.534 -4.817 -8.457 1.00 34.05 108 ASN A N 1
ATOM 636 C CA . ASN A 1 83 ? 12.251 -4.124 -8.500 1.00 31.93 108 ASN A CA 1
ATOM 637 C C . ASN A 1 83 ? 12.022 -3.252 -7.268 1.00 28.20 108 ASN A C 1
ATOM 638 O O . ASN A 1 83 ? 11.016 -3.389 -6.570 1.00 27.13 108 ASN A O 1
ATOM 643 N N . THR A 1 84 ? 12.967 -2.359 -7.003 1.00 24.12 109 THR A N 1
ATOM 644 C CA . THR A 1 84 ? 12.842 -1.422 -5.894 1.00 23.49 109 THR A CA 1
ATOM 645 C C . THR A 1 84 ? 13.176 -0.013 -6.363 1.00 28.21 109 THR A C 1
ATOM 646 O O . THR A 1 84 ? 13.747 0.175 -7.435 1.00 24.09 109 THR A O 1
ATOM 650 N N . ARG A 1 85 ? 12.805 0.978 -5.561 1.00 24.09 110 ARG A N 1
ATOM 651 C CA . ARG A 1 85 ? 13.223 2.350 -5.812 1.00 24.31 110 ARG A CA 1
ATOM 652 C C . ARG A 1 85 ? 13.317 3.093 -4.487 1.00 23.56 110 ARG A C 1
ATOM 653 O O . ARG A 1 85 ? 12.703 2.690 -3.499 1.00 26.21 110 ARG A O 1
ATOM 661 N N . VAL A 1 86 ? 14.099 4.166 -4.466 1.00 21.03 111 VAL A N 1
ATOM 662 C CA . VAL A 1 86 ? 14.227 4.984 -3.266 1.00 21.24 111 VAL A CA 1
ATOM 663 C C . VAL A 1 86 ? 13.437 6.275 -3.435 1.00 22.29 111 VAL A C 1
ATOM 664 O O . VAL A 1 86 ? 13.636 7.014 -4.398 1.00 27.20 111 VAL A O 1
ATOM 668 N N . VAL A 1 87 ? 12.525 6.528 -2.503 1.00 21.34 112 VAL A N 1
ATOM 669 C CA . VAL A 1 87 ? 11.714 7.736 -2.535 1.00 23.98 112 VAL A CA 1
ATOM 670 C C . VAL A 1 87 ? 12.168 8.702 -1.453 1.00 25.53 112 VAL A C 1
ATOM 671 O O . VAL A 1 87 ? 12.780 8.294 -0.464 1.00 21.64 112 VAL A O 1
ATOM 675 N N . GLU A 1 88 ? 11.864 9.982 -1.643 1.00 25.78 113 GLU A N 1
ATOM 676 C CA . GLU A 1 88 ? 12.293 11.013 -0.708 1.00 23.23 113 GLU A CA 1
ATOM 677 C C . GLU A 1 88 ? 11.251 12.120 -0.578 1.00 23.99 113 GLU A C 1
ATOM 678 O O . GLU A 1 88 ? 10.539 12.441 -1.532 1.00 26.02 113 GLU A O 1
ATOM 684 N N . PHE A 1 89 ? 11.167 12.695 0.615 1.00 21.32 114 PHE A N 1
ATOM 685 C CA . PHE A 1 89 ? 10.285 13.825 0.868 1.00 24.35 114 PHE A CA 1
ATOM 686 C C . PHE A 1 89 ? 10.727 14.548 2.134 1.00 30.30 114 PHE A C 1
ATOM 687 O O . PHE A 1 89 ? 11.395 13.966 2.987 1.00 28.41 114 PHE A O 1
ATOM 695 N N . GLU A 1 90 ? 10.361 15.819 2.246 1.00 26.95 115 GLU A N 1
ATOM 696 C CA . GLU A 1 90 ? 10.707 16.603 3.422 1.00 27.79 115 GLU A CA 1
ATOM 697 C C . GLU A 1 90 ? 9.624 16.469 4.485 1.00 29.25 115 GLU A C 1
ATOM 698 O O . GLU A 1 90 ? 8.436 16.439 4.172 1.00 32.49 115 GLU A O 1
ATOM 704 N N . VAL A 1 91 ? 10.042 16.374 5.743 1.00 24.34 116 VAL A N 1
ATOM 705 C CA . VAL A 1 91 ? 9.110 16.293 6.857 1.00 24.84 116 VAL A CA 1
ATOM 706 C C . VAL A 1 91 ? 9.445 17.377 7.878 1.00 30.10 116 VAL A C 1
ATOM 707 O O . VAL A 1 91 ? 10.508 17.350 8.497 1.00 29.77 116 VAL A O 1
ATOM 711 N N . ALA A 1 92 ? 8.537 18.332 8.041 1.00 33.39 117 ALA A N 1
ATOM 712 C CA . ALA A 1 92 ? 8.756 19.452 8.950 1.00 34.76 117 ALA A CA 1
ATOM 713 C C . ALA A 1 92 ? 8.717 19.021 10.414 1.00 34.39 117 ALA A C 1
ATOM 714 O O . ALA A 1 92 ? 9.517 19.485 11.225 1.00 38.53 117 ALA A O 1
ATOM 716 N N . ASP A 1 93 ? 7.789 18.131 10.750 1.00 27.41 118 ASP A N 1
ATOM 717 C CA . ASP A 1 93 ? 7.608 17.713 12.137 1.00 28.72 118 ASP A CA 1
ATOM 718 C C . ASP A 1 93 ? 7.548 16.193 12.266 1.00 28.75 118 ASP A C 1
ATOM 719 O O . ASP A 1 93 ? 6.526 15.576 11.971 1.00 30.51 118 ASP A O 1
ATOM 724 N N . LEU A 1 94 ? 8.645 15.597 12.722 1.00 28.96 119 LEU A N 1
ATOM 725 C CA . LEU A 1 94 ? 8.732 14.146 12.854 1.00 29.64 119 LEU A CA 1
ATOM 726 C C . LEU A 1 94 ? 7.844 13.579 13.962 1.00 33.67 119 LEU A C 1
ATOM 727 O O . LEU A 1 94 ? 7.620 12.368 14.025 1.00 34.74 119 LEU A O 1
ATOM 732 N N . SER A 1 95 ? 7.335 14.445 14.832 1.00 32.85 120 SER A N 1
ATOM 733 C CA . SER A 1 95 ? 6.484 13.987 15.926 1.00 31.01 120 SER A CA 1
ATOM 734 C C . SER A 1 95 ? 5.036 13.830 15.476 1.00 29.82 120 SER A C 1
ATOM 735 O O . SER A 1 95 ? 4.206 13.296 16.210 1.00 43.65 120 SER A O 1
ATOM 738 N N . LYS A 1 96 ? 4.737 14.300 14.268 1.00 21.44 121 LYS A N 1
ATOM 739 C CA . LYS A 1 96 ? 3.392 14.186 13.712 1.00 26.29 121 LYS A CA 1
ATOM 740 C C . LYS A 1 96 ? 3.289 13.042 12.706 1.00 29.22 121 LYS A C 1
ATOM 741 O O . LYS A 1 96 ? 4.271 12.681 12.060 1.00 28.53 121 LYS A O 1
ATOM 747 N N . LYS A 1 97 ? 2.092 12.480 12.574 1.00 24.56 122 LYS A N 1
ATOM 748 C CA . LYS A 1 97 ? 1.842 11.453 11.568 1.00 22.02 122 LYS A CA 1
ATOM 749 C C . LYS A 1 97 ? 1.645 12.104 10.205 1.00 25.01 122 LYS A C 1
ATOM 750 O O . LYS A 1 97 ? 0.850 13.032 10.063 1.00 34.38 122 LYS A O 1
ATOM 756 N N . LEU A 1 98 ? 2.375 11.620 9.206 1.00 25.62 123 LEU A N 1
ATOM 757 C CA . LEU A 1 98 ? 2.307 12.193 7.867 1.00 21.37 123 LEU A CA 1
ATOM 758 C C . LEU A 1 98 ? 1.293 11.454 7.001 1.00 19.63 123 LEU A C 1
ATOM 759 O O . LEU A 1 98 ? 1.371 10.237 6.839 1.00 22.90 123 LEU A O 1
ATOM 764 N N . ASN A 1 99 ? 0.341 12.196 6.446 1.00 24.50 124 ASN A N 1
ATOM 765 C CA . ASN A 1 99 ? -0.646 11.614 5.546 1.00 27.42 124 ASN A CA 1
ATOM 766 C C . ASN A 1 99 ? -0.041 11.266 4.193 1.00 28.06 124 ASN A C 1
ATOM 767 O O . ASN A 1 99 ? 0.760 12.024 3.647 1.00 23.43 124 ASN A O 1
ATOM 772 N N . GLY A 1 100 ? -0.428 10.113 3.658 1.00 23.92 125 GLY A N 1
ATOM 773 C CA . GLY A 1 100 ? 0.076 9.661 2.378 1.00 25.51 125 GLY A CA 1
ATOM 774 C C . GLY A 1 100 ? -0.982 8.946 1.566 1.00 27.30 125 GLY A C 1
ATOM 775 O O . GLY A 1 100 ? -2.032 8.563 2.084 1.00 24.94 125 GLY A O 1
ATOM 776 N N . LYS A 1 101 ? -0.704 8.773 0.279 1.00 22.44 126 LYS A N 1
ATOM 777 C CA . LYS A 1 101 ? -1.604 8.056 -0.608 1.00 21.32 126 LYS A CA 1
ATOM 778 C C . LYS A 1 101 ? -0.795 7.183 -1.551 1.00 25.93 126 LYS A C 1
ATOM 779 O O . LYS A 1 101 ? 0.212 7.619 -2.108 1.00 26.17 126 LYS A O 1
ATOM 785 N N . VAL A 1 102 ? -1.233 5.943 -1.719 1.00 23.80 127 VAL A N 1
ATOM 786 C CA . VAL A 1 102 ? -0.553 5.021 -2.615 1.00 21.43 127 VAL A CA 1
ATOM 787 C C . VAL A 1 102 ? -1.530 4.444 -3.625 1.00 25.07 127 VAL A C 1
ATOM 788 O O . VAL A 1 102 ? -2.604 3.962 -3.262 1.00 27.42 127 VAL A O 1
ATOM 792 N N . LYS A 1 103 ? -1.160 4.515 -4.897 1.00 24.75 128 LYS A N 1
ATOM 793 C CA . LYS A 1 103 ? -1.925 3.859 -5.946 1.00 31.47 128 LYS A CA 1
ATOM 794 C C . LYS A 1 103 ? -1.215 2.576 -6.344 1.00 34.00 128 LYS A C 1
ATOM 795 O O . LYS A 1 103 ? -0.043 2.592 -6.717 1.00 29.10 128 LYS A O 1
ATOM 801 N N . ILE A 1 104 ? -1.939 1.473 -6.183 1.00 41.32 129 ILE A N 1
ATOM 802 C CA . ILE A 1 104 ? -1.418 0.140 -6.423 1.00 39.66 129 ILE A CA 1
ATOM 803 C C . ILE A 1 104 ? -1.967 -0.400 -7.730 1.00 37.62 129 ILE A C 1
ATOM 804 O O . ILE A 1 104 ? -3.176 -0.424 -7.957 1.00 42.53 129 ILE A O 1
ATOM 809 N N . ASN A 1 105 ? -1.053 -0.829 -8.586 1.00 41.84 130 ASN A N 1
ATOM 810 C CA . ASN A 1 105 ? -1.384 -1.324 -9.914 1.00 45.45 130 ASN A CA 1
ATOM 811 C C . ASN A 1 105 ? -0.886 -2.749 -10.123 1.00 41.56 130 ASN A C 1
ATOM 812 O O . ASN A 1 105 ? 0.311 -3.018 -10.031 1.00 39.32 130 ASN A O 1
ATOM 817 N N . ILE A 1 106 ? -1.815 -3.658 -10.395 1.00 50.84 131 ILE A N 1
ATOM 818 C CA . ILE A 1 106 ? -1.469 -5.041 -10.690 1.00 53.91 131 ILE A CA 1
ATOM 819 C C . ILE A 1 106 ? -1.951 -5.392 -12.095 1.00 53.73 131 ILE A C 1
ATOM 820 O O . ILE A 1 106 ? -3.097 -5.804 -12.280 1.00 52.08 131 ILE A O 1
ATOM 825 N N . PRO A 1 107 ? -1.069 -5.226 -13.091 1.00 57.23 132 PRO A N 1
ATOM 826 C CA . PRO A 1 107 ? -1.398 -5.371 -14.515 1.00 56.45 132 PRO A CA 1
ATOM 827 C C . PRO A 1 107 ? -1.913 -6.757 -14.899 1.00 59.09 132 PRO A C 1
ATOM 828 O O . PRO A 1 107 ? -2.717 -6.858 -15.826 1.00 65.96 132 PRO A O 1
ATOM 832 N N . ILE A 1 108 ? -1.457 -7.793 -14.201 1.00 57.12 133 ILE A N 1
ATOM 833 C CA . ILE A 1 108 ? -1.890 -9.156 -14.485 1.00 63.66 133 ILE A CA 1
ATOM 834 C C . ILE A 1 108 ? -3.410 -9.256 -14.529 1.00 67.23 133 ILE A C 1
ATOM 835 O O . ILE A 1 108 ? -3.965 -10.323 -14.789 1.00 67.16 133 ILE A O 1
ATOM 840 N N . ILE A 1 109 ? -4.078 -8.137 -14.271 1.00 72.91 134 ILE A N 1
ATOM 841 C CA . ILE A 1 109 ? -5.536 -8.093 -14.281 1.00 78.37 134 ILE A CA 1
ATOM 842 C C . ILE A 1 109 ? -6.039 -6.683 -13.990 1.00 82.66 134 ILE A C 1
ATOM 843 O O . ILE A 1 109 ? -5.358 -5.894 -13.335 1.00 79.26 134 ILE A O 1
ATOM 848 N N . ASN A 1 110 ? -7.234 -6.373 -14.481 1.00 92.16 135 ASN A N 1
ATOM 849 C CA . ASN A 1 110 ? -7.830 -5.059 -14.273 1.00 98.08 135 ASN A CA 1
ATOM 850 C C . ASN A 1 110 ? -7.795 -5.038 -12.748 1.00 88.35 135 ASN A C 1
ATOM 851 O O . ASN A 1 110 ? -8.594 -5.704 -12.091 1.00 89.74 135 ASN A O 1
ATOM 856 N N . TYR A 1 111 ? -6.864 -4.269 -12.193 1.00 81.34 136 TYR A N 1
ATOM 857 C CA . TYR A 1 111 ? -6.721 -4.163 -10.746 1.00 73.90 136 TYR A CA 1
ATOM 858 C C . TYR A 1 111 ? -5.996 -2.839 -10.525 1.00 66.04 136 TYR A C 1
ATOM 859 O O . TYR A 1 111 ? -4.800 -2.723 -10.794 1.00 52.73 136 TYR A O 1
ATOM 868 N N . ASN A 1 112 ? -6.728 -1.845 -10.033 1.00 61.01 137 ASN A N 1
ATOM 869 C CA . ASN A 1 112 ? -6.159 -0.535 -9.771 1.00 62.13 137 ASN A CA 1
ATOM 870 C C . ASN A 1 112 ? -6.893 0.115 -8.604 1.00 56.13 137 ASN A C 1
ATOM 871 O O . ASN A 1 112 ? -8.010 0.605 -8.760 1.00 57.21 137 ASN A O 1
ATOM 876 N N . ALA A 1 113 ? -6.264 0.104 -7.432 1.00 46.22 138 ALA A N 1
ATOM 877 C CA . ALA A 1 113 ? -6.894 0.630 -6.228 1.00 45.50 138 ALA A CA 1
ATOM 878 C C . ALA A 1 113 ? -5.997 1.632 -5.510 1.00 40.30 138 ALA A C 1
ATOM 879 O O . ALA A 1 113 ? -4.770 1.542 -5.573 1.00 40.43 138 ALA A O 1
ATOM 881 N N . SER A 1 114 ? -6.544 2.442 -4.638 1.00 32.48 139 SER A N 1
ATOM 882 C CA . SER A 1 114 ? -5.847 3.489 -3.903 1.00 37.90 139 SER A CA 1
ATOM 883 C C . SER A 1 114 ? -5.911 3.229 -2.402 1.00 34.92 139 SER A C 1
ATOM 884 O O . SER A 1 114 ? -6.939 2.790 -1.883 1.00 33.10 139 SER A O 1
ATOM 887 N N . TYR A 1 115 ? -4.805 3.498 -1.716 1.00 28.51 140 TYR A N 1
ATOM 888 C CA . TYR A 1 115 ? -4.728 3.332 -0.270 1.00 31.56 140 TYR A CA 1
ATOM 889 C C . TYR A 1 115 ? -4.350 4.645 0.404 1.00 29.61 140 TYR A C 1
ATOM 890 O O . TYR A 1 115 ? -3.359 5.275 0.036 1.00 30.08 140 TYR A O 1
ATOM 899 N N . ASP A 1 116 ? -5.147 5.055 1.388 1.00 27.91 141 ASP A N 1
ATOM 900 C CA . ASP A 1 116 ? -4.803 6.192 2.233 1.00 26.53 141 ASP A CA 1
ATOM 901 C C . ASP A 1 116 ? -4.031 5.678 3.436 1.00 21.22 141 ASP A C 1
ATOM 902 O O . ASP A 1 116 ? -4.438 4.702 4.063 1.00 23.17 141 ASP A O 1
ATOM 907 N N . ILE A 1 117 ? -2.915 6.329 3.755 1.00 21.98 142 ILE A N 1
ATOM 908 C CA . ILE A 1 117 ? -2.044 5.854 4.825 1.00 22.29 142 ILE A CA 1
ATOM 909 C C . ILE A 1 117 ? -1.473 6.984 5.669 1.00 25.65 142 ILE A C 1
ATOM 910 O O . ILE A 1 117 ? -1.580 8.160 5.318 1.00 21.27 142 ILE A O 1
ATOM 915 N N . ARG A 1 118 ? -0.870 6.610 6.792 1.00 23.52 143 ARG A N 1
ATOM 916 C CA . ARG A 1 118 ? -0.186 7.557 7.656 1.00 20.07 143 ARG A CA 1
ATOM 917 C C . ARG A 1 118 ? 1.165 6.992 8.069 1.00 18.01 143 ARG A C 1
ATOM 918 O O . ARG A 1 118 ? 1.265 5.832 8.466 1.00 19.87 143 ARG A O 1
ATOM 926 N N . PHE A 1 119 ? 2.206 7.811 7.962 1.00 23.78 144 PHE A N 1
ATOM 927 C CA . PHE A 1 119 ? 3.530 7.410 8.420 1.00 21.68 144 PHE A CA 1
ATOM 928 C C . PHE A 1 119 ? 3.725 7.808 9.873 1.00 19.57 144 PHE A C 1
ATOM 929 O O . PHE A 1 119 ? 3.483 8.955 10.249 1.00 20.79 144 PHE A O 1
ATOM 937 N N . VAL A 1 120 ? 4.152 6.849 10.687 1.00 17.08 145 VAL A N 1
ATOM 938 C CA . VAL A 1 120 ? 4.335 7.081 12.113 1.00 19.17 145 VAL A CA 1
ATOM 939 C C . VAL A 1 120 ? 5.802 6.906 12.467 1.00 22.68 145 VAL A C 1
ATOM 940 O O . VAL A 1 120 ? 6.341 5.803 12.376 1.00 20.11 145 VAL A O 1
ATOM 944 N N .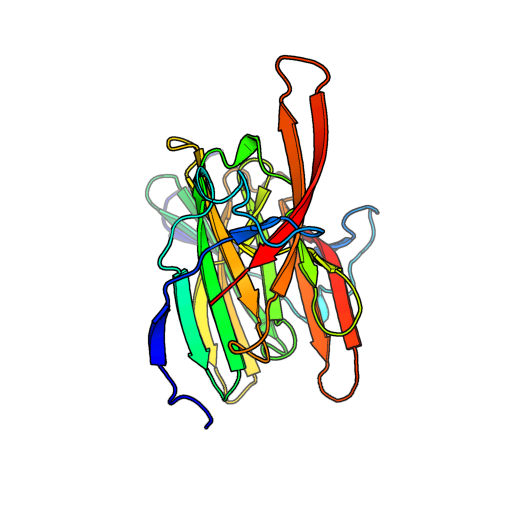 PHE A 1 121 ? 6.444 8.001 12.861 1.00 20.77 146 PHE A N 1
ATOM 945 C CA . PHE A 1 121 ? 7.864 7.978 13.190 1.00 24.15 146 PHE A CA 1
ATOM 946 C C . PHE A 1 121 ? 8.077 7.904 14.699 1.00 40.37 146 PHE A C 1
ATOM 947 O O . PHE A 1 121 ? 7.236 7.379 15.428 1.00 44.84 146 PHE A O 1
ATOM 956 N N . THR B 1 6 ? 2.084 3.156 -35.228 1.00 69.25 31 THR B N 1
ATOM 957 C CA . THR B 1 6 ? 1.772 4.537 -34.880 1.00 65.53 31 THR B CA 1
ATOM 958 C C . THR B 1 6 ? 2.235 4.874 -33.464 1.00 59.85 31 THR B C 1
ATOM 959 O O . THR B 1 6 ? 2.063 6.001 -32.995 1.00 50.22 31 THR B O 1
ATOM 963 N N . LYS B 1 7 ? 2.823 3.892 -32.787 1.00 56.41 32 LYS B N 1
ATOM 964 C CA . LYS B 1 7 ? 3.315 4.094 -31.429 1.00 56.84 32 LYS B CA 1
ATOM 965 C C . LYS B 1 7 ? 4.446 5.117 -31.406 1.00 48.33 32 LYS B C 1
ATOM 966 O O . LYS B 1 7 ? 5.363 5.060 -32.224 1.00 41.65 32 LYS B O 1
ATOM 972 N N . LEU B 1 8 ? 4.374 6.053 -30.464 1.00 39.39 33 LEU B N 1
ATOM 973 C CA . LEU B 1 8 ? 5.387 7.096 -30.341 1.00 34.32 33 LEU B CA 1
ATOM 974 C C . LEU B 1 8 ? 6.679 6.546 -29.751 1.00 37.44 33 LEU B C 1
ATOM 975 O O . LEU B 1 8 ? 6.660 5.623 -28.937 1.00 39.90 33 LEU B O 1
ATOM 980 N N . ALA B 1 9 ? 7.803 7.120 -30.166 1.00 40.42 34 ALA B N 1
ATOM 981 C CA . ALA B 1 9 ? 9.096 6.756 -29.600 1.00 39.35 34 ALA B CA 1
ATOM 982 C C . ALA B 1 9 ? 9.194 7.248 -28.163 1.00 43.25 34 ALA B C 1
ATOM 983 O O . ALA B 1 9 ? 8.648 8.298 -27.822 1.00 36.35 34 ALA B O 1
ATOM 985 N N . ASP B 1 10 ? 9.888 6.490 -27.320 1.00 42.63 35 ASP B N 1
ATOM 986 C CA . ASP B 1 10 ? 10.098 6.905 -25.938 1.00 39.48 35 ASP B CA 1
ATOM 987 C C . ASP B 1 10 ? 10.773 8.269 -25.897 1.00 41.64 35 ASP B C 1
ATOM 988 O O . ASP B 1 10 ? 11.538 8.620 -26.798 1.00 42.33 35 ASP B O 1
ATOM 993 N N . GLY B 1 11 ? 10.479 9.036 -24.853 1.00 34.59 36 GLY B N 1
ATOM 994 C CA . GLY B 1 11 ? 11.042 10.364 -24.700 1.00 36.70 36 GLY B CA 1
ATOM 995 C C . GLY B 1 11 ? 10.029 11.343 -24.145 1.00 32.41 36 GLY B C 1
ATOM 996 O O . GLY B 1 11 ? 8.914 10.961 -23.791 1.00 36.14 36 GLY B O 1
ATOM 997 N N . LYS B 1 12 ? 10.418 12.611 -24.064 1.00 27.61 37 LYS B N 1
ATOM 998 C CA . LYS B 1 12 ? 9.525 13.649 -23.566 1.00 29.73 37 LYS B CA 1
ATOM 999 C C . LYS B 1 12 ? 9.240 14.687 -24.643 1.00 29.31 37 LYS B C 1
ATOM 1000 O O . LYS B 1 12 ? 10.139 15.096 -25.379 1.00 29.08 37 LYS B O 1
ATOM 1006 N N . TYR B 1 13 ? 7.982 15.108 -24.729 1.00 28.34 38 TYR B N 1
ATOM 1007 C CA . TYR B 1 13 ? 7.547 16.036 -25.761 1.00 22.42 38 TYR B CA 1
ATOM 1008 C C . TYR B 1 13 ? 6.647 17.110 -25.171 1.00 23.86 38 TYR B C 1
ATOM 1009 O O . TYR B 1 13 ? 6.158 16.979 -24.050 1.00 26.86 38 TYR B O 1
ATOM 1018 N N . ASN B 1 14 ? 6.431 18.173 -25.936 1.00 23.74 39 ASN B N 1
ATOM 1019 C CA . ASN B 1 14 ? 5.353 19.103 -25.644 1.00 27.29 39 ASN B CA 1
ATOM 1020 C C . ASN B 1 14 ? 4.173 18.758 -26.538 1.00 27.26 39 ASN B C 1
ATOM 1021 O O . ASN B 1 14 ? 4.354 18.413 -27.703 1.00 25.10 39 ASN B O 1
ATOM 1026 N N . ILE B 1 15 ? 2.966 18.824 -25.993 1.00 21.87 40 ILE B N 1
ATOM 1027 C CA . ILE B 1 15 ? 1.778 18.641 -26.812 1.00 21.83 40 ILE B CA 1
ATOM 1028 C C . ILE B 1 15 ? 0.750 19.715 -26.510 1.00 25.39 40 ILE B C 1
ATOM 1029 O O . ILE B 1 15 ? 0.337 19.896 -25.363 1.00 25.01 40 ILE B O 1
ATOM 1034 N N . ALA B 1 16 ? 0.355 20.438 -27.550 1.00 19.03 41 ALA B N 1
ATOM 1035 C CA . ALA B 1 16 ? -0.662 21.467 -27.408 1.00 24.33 41 ALA B CA 1
ATOM 1036 C C . ALA B 1 16 ? -1.989 20.805 -27.086 1.00 24.28 41 ALA B C 1
ATOM 1037 O O . ALA B 1 16 ? -2.241 19.666 -27.485 1.00 21.70 41 ALA B O 1
ATOM 1039 N N . PHE B 1 17 ? -2.833 21.515 -26.349 1.00 21.38 42 PHE B N 1
ATOM 1040 C CA . PHE B 1 17 ? -4.168 21.022 -26.065 1.00 20.28 42 PHE B CA 1
ATOM 1041 C C . PHE B 1 17 ? -5.127 22.169 -25.817 1.00 20.41 42 PHE B C 1
ATOM 1042 O O . PHE B 1 17 ? -4.726 23.274 -25.453 1.00 19.90 42 PHE B O 1
ATOM 1050 N N . THR B 1 18 ? -6.407 21.938 -25.978 1.00 20.14 43 THR B N 1
ATOM 1051 C CA A THR B 1 18 ? -7.457 22.838 -25.711 0.60 21.83 43 THR B CA 1
ATOM 1052 C CA B THR B 1 18 ? -7.456 22.840 -25.712 0.40 21.59 43 THR B CA 1
ATOM 1053 C C . THR B 1 18 ? -8.455 22.093 -24.931 1.00 18.28 43 THR B C 1
ATOM 1054 O O . THR B 1 18 ? -8.441 20.912 -24.872 1.00 22.89 43 THR B O 1
ATOM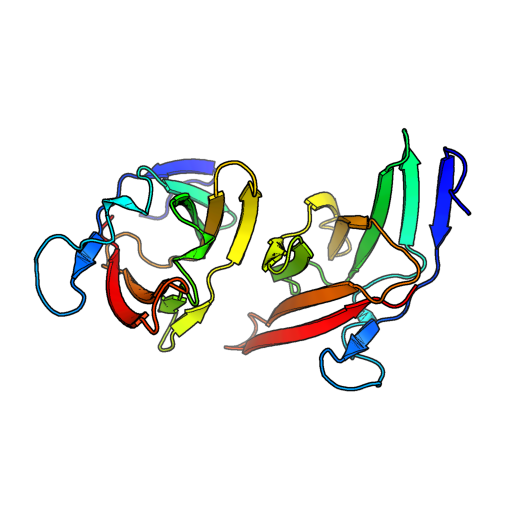 1061 N N . VAL B 1 19 ? -9.367 22.799 -24.299 1.00 21.46 44 VAL B N 1
ATOM 1062 C CA . VAL B 1 19 ? -10.389 22.179 -23.512 1.00 24.46 44 VAL B CA 1
ATOM 1063 C C . VAL B 1 19 ? -11.770 22.603 -24.001 1.00 19.94 44 VAL B C 1
ATOM 1064 O O . VAL B 1 19 ? -12.038 23.751 -24.161 1.00 21.14 44 VAL B O 1
ATOM 1068 N N . TRP B 1 20 ? -12.619 21.627 -24.248 1.00 21.17 45 TRP B N 1
ATOM 1069 C CA . TRP B 1 20 ? -13.987 21.880 -24.675 1.00 20.86 45 TRP B CA 1
ATOM 1070 C C . TRP B 1 20 ? -14.960 21.626 -23.538 1.00 19.89 45 TRP B C 1
ATOM 1071 O O . TRP B 1 20 ? -14.630 20.948 -22.567 1.00 22.77 45 TRP B O 1
ATOM 1082 N N . LYS B 1 21 ? -16.165 22.170 -23.665 1.00 22.78 46 LYS B N 1
ATOM 1083 C CA . LYS B 1 21 ? -17.239 21.824 -22.749 1.00 27.26 46 LYS B CA 1
ATOM 1084 C C . LYS B 1 21 ? -17.531 20.336 -22.895 1.00 26.56 46 LYS B C 1
ATOM 1085 O O . LYS B 1 21 ? -17.299 19.747 -23.956 1.00 21.23 46 LYS B O 1
ATOM 1091 N N . GLY B 1 22 ? -18.032 19.725 -21.829 1.00 26.64 47 GLY B N 1
ATOM 1092 C CA . GLY B 1 22 ? -18.301 18.301 -21.840 1.00 30.31 47 GLY B CA 1
ATOM 1093 C C . GLY B 1 22 ? -19.456 17.930 -22.748 1.00 32.83 47 GLY B C 1
ATOM 1094 O O . GLY B 1 22 ? -19.437 16.883 -23.394 1.00 32.28 47 GLY B O 1
ATOM 1095 N N . ASP B 1 23 ? -20.456 18.802 -22.811 1.00 37.30 48 ASP B N 1
ATOM 1096 C CA . ASP B 1 23 ? -21.706 18.487 -23.495 1.00 39.21 48 ASP B CA 1
ATOM 1097 C C . ASP B 1 23 ? -21.903 19.243 -24.805 1.00 38.81 48 ASP B C 1
ATOM 1098 O O . ASP B 1 23 ? -22.890 19.027 -25.500 1.00 38.63 48 ASP B O 1
ATOM 1103 N N . LYS B 1 24 ? -20.977 20.133 -25.142 1.00 33.13 49 LYS B N 1
ATOM 1104 C CA . LYS B 1 24 ? -21.105 20.922 -26.363 1.00 25.23 49 LYS B CA 1
ATOM 1105 C C . LYS B 1 24 ? -19.753 21.162 -27.017 1.00 25.63 49 LYS B C 1
ATOM 1106 O O . LYS B 1 24 ? -18.735 21.241 -26.334 1.00 27.27 49 LYS B O 1
ATOM 1112 N N . ASP B 1 25 ? -19.746 21.276 -28.342 1.00 23.46 50 ASP B N 1
ATOM 1113 C CA . ASP B 1 25 ? -18.509 21.525 -29.071 1.00 25.49 50 ASP B CA 1
ATOM 1114 C C . ASP B 1 25 ? -18.152 23.007 -29.036 1.00 29.83 50 ASP B C 1
ATOM 1115 O O . ASP B 1 25 ? -18.187 23.692 -30.060 1.00 30.87 50 ASP B O 1
ATOM 1120 N N . GLU B 1 26 ? -17.814 23.489 -27.844 1.00 25.76 51 GLU B N 1
ATOM 1121 C CA . GLU B 1 26 ? -17.446 24.882 -27.634 1.00 30.43 51 GLU B CA 1
ATOM 1122 C C . GLU B 1 26 ? -16.281 24.954 -26.657 1.00 29.51 51 GLU B C 1
ATOM 1123 O O . GLU B 1 26 ? -16.068 24.037 -25.861 1.00 24.00 51 GLU B O 1
ATOM 1129 N N . SER B 1 27 ? -15.521 26.022 -26.698 1.00 26.92 52 SER B N 1
ATOM 1130 C CA A SER B 1 27 ? -14.407 26.240 -25.803 0.50 26.93 52 SER B CA 1
ATOM 1131 C CA B SER B 1 27 ? -14.407 26.239 -25.800 0.50 26.95 52 SER B CA 1
ATOM 1132 C C . SER B 1 27 ? -14.904 26.317 -24.287 1.00 29.39 52 SER B C 1
ATOM 1133 O O . SER B 1 27 ? -15.899 26.924 -24.032 1.00 30.41 52 SER B O 1
ATOM 1138 N N . SER B 1 28 ? -14.231 25.602 -23.406 1.00 28.24 53 SER B N 1
ATOM 1139 C CA . SER B 1 28 ? -14.485 25.622 -21.988 1.00 32.59 53 SER B CA 1
ATOM 1140 C C . SER B 1 28 ? -13.776 26.773 -21.321 1.00 25.94 53 SER B C 1
ATOM 1141 O O . SER B 1 28 ? -12.730 27.180 -21.723 1.00 24.66 53 SER B O 1
ATOM 1144 N N . ARG B 1 29 ? -14.407 27.267 -20.280 1.00 29.28 54 ARG B N 1
ATOM 1145 C CA . ARG B 1 29 ? -13.781 28.231 -19.402 1.00 32.99 54 ARG B CA 1
ATOM 1146 C C . ARG B 1 29 ? -12.511 27.758 -18.734 1.00 29.52 54 ARG B C 1
ATOM 1147 O O . ARG B 1 29 ? -11.692 28.559 -18.430 1.00 34.85 54 ARG B O 1
ATOM 1155 N N . MET B 1 30 ? -12.405 26.449 -18.559 1.00 29.06 55 MET B N 1
ATOM 1156 C CA A MET B 1 30 ? -11.347 25.908 -17.983 0.50 27.96 55 MET B CA 1
ATOM 1157 C CA B MET B 1 30 ? -11.234 25.848 -17.969 0.50 27.98 55 MET B CA 1
ATOM 1158 C C . MET B 1 30 ? -9.999 26.070 -18.827 1.00 30.45 55 MET B C 1
ATOM 1159 O O . MET B 1 30 ? -8.925 25.725 -18.333 1.00 33.91 55 MET B O 1
ATOM 1168 N N . ASN B 1 31 ? -10.100 26.611 -20.043 1.00 29.45 56 ASN B N 1
ATOM 1169 C CA . ASN B 1 31 ? -8.854 26.769 -20.759 1.00 25.80 56 ASN B CA 1
ATOM 1170 C C . ASN B 1 31 ? -7.930 27.734 -20.078 1.00 30.12 56 ASN B C 1
ATOM 1171 O O . ASN B 1 31 ? -6.750 27.577 -20.124 1.00 38.18 56 ASN B O 1
ATOM 1176 N N . ARG B 1 32 ? -8.468 28.771 -19.471 1.00 34.12 57 ARG B N 1
ATOM 1177 C CA . ARG B 1 32 ? -7.586 29.738 -18.840 1.00 38.36 57 ARG B CA 1
ATOM 1178 C C . ARG B 1 32 ? -6.894 29.242 -17.599 1.00 33.83 57 ARG B C 1
ATOM 1179 O O . ARG B 1 32 ? -5.986 29.865 -17.161 1.00 33.24 57 ARG B O 1
ATOM 1187 N N . TYR B 1 33 ? -7.312 28.122 -17.060 1.00 27.37 58 TYR B N 1
ATOM 1188 C CA . TYR B 1 33 ? -6.655 27.572 -15.900 1.00 28.88 58 TYR B CA 1
ATOM 1189 C C . TYR B 1 33 ? -5.645 26.438 -16.178 1.00 26.12 58 TYR B C 1
ATOM 1190 O O . TYR B 1 33 ? -4.785 26.159 -15.397 1.00 24.80 58 TYR B O 1
ATOM 1199 N N . PHE B 1 34 ? -5.775 25.809 -17.325 1.00 19.33 59 PHE B N 1
ATOM 1200 C CA . PHE B 1 34 ? -4.933 24.699 -17.682 1.00 20.69 59 PHE B CA 1
ATOM 1201 C C . PHE B 1 34 ? -3.949 25.164 -18.728 1.00 23.31 59 PHE B C 1
ATOM 1202 O O . PHE B 1 34 ? -4.346 25.581 -19.755 1.00 23.96 59 PHE B O 1
ATOM 1210 N N . GLU B 1 35 ? -2.667 25.114 -18.432 1.00 21.45 60 GLU B N 1
ATOM 1211 C CA . GLU B 1 35 ? -1.639 25.700 -19.287 1.00 20.96 60 GLU B CA 1
ATOM 1212 C C . GLU B 1 35 ? -1.147 24.753 -20.378 1.00 22.31 60 GLU B C 1
ATOM 1213 O O . GLU B 1 35 ? -0.581 23.700 -20.093 1.00 19.65 60 GLU B O 1
ATOM 1219 N N . SER B 1 36 ? -1.367 25.148 -21.628 1.00 21.91 61 SER B N 1
ATOM 1220 C CA . SER B 1 36 ? -0.840 24.426 -22.779 1.00 20.42 61 SER B CA 1
ATOM 1221 C C . SER B 1 36 ? 0.410 25.137 -23.293 1.00 25.66 61 SER B C 1
ATOM 1222 O O . SER B 1 36 ? 0.490 26.361 -23.238 1.00 23.73 61 SER B O 1
ATOM 1225 N N . PRO B 1 37 ? 1.384 24.377 -23.815 1.00 27.91 62 PRO B N 1
ATOM 1226 C CA . PRO B 1 37 ? 1.334 22.926 -24.022 1.00 24.32 62 PRO B CA 1
ATOM 1227 C C . PRO B 1 37 ? 1.608 22.109 -22.764 1.00 19.99 62 PRO B C 1
ATOM 1228 O O . PRO B 1 37 ? 2.280 22.563 -21.833 1.00 21.32 62 PRO B O 1
ATOM 1232 N N . ALA B 1 38 ? 1.080 20.892 -22.755 1.00 20.12 63 ALA B N 1
ATOM 1233 C CA . ALA B 1 38 ? 1.359 19.936 -21.699 1.00 22.97 63 ALA B CA 1
ATOM 1234 C C . ALA B 1 38 ? 2.666 19.224 -22.009 1.00 24.39 63 ALA B C 1
ATOM 1235 O O . ALA B 1 38 ? 3.218 19.367 -23.099 1.00 20.41 63 ALA B O 1
ATOM 1237 N N . THR B 1 39 ? 3.159 18.460 -21.044 1.00 26.18 64 THR B N 1
ATOM 1238 C CA . THR B 1 39 ? 4.317 17.612 -21.269 1.00 26.69 64 THR B CA 1
ATOM 1239 C C . THR B 1 39 ? 3.856 16.181 -21.493 1.00 22.27 64 THR B C 1
ATOM 1240 O O . THR B 1 39 ? 3.064 15.647 -20.719 1.00 21.42 64 THR B O 1
ATOM 1244 N N . LEU B 1 40 ? 4.343 15.571 -22.567 1.00 25.22 65 LEU B N 1
ATOM 1245 C CA . LEU B 1 40 ? 4.044 14.177 -22.856 1.00 21.32 65 LEU B CA 1
ATOM 1246 C C . LEU B 1 40 ? 5.278 13.333 -22.595 1.00 23.49 65 LEU B C 1
ATOM 1247 O O . LEU B 1 40 ? 6.302 13.496 -23.254 1.00 27.56 65 LEU B O 1
ATOM 1252 N N . THR B 1 41 ? 5.181 12.441 -21.618 1.00 21.19 66 THR B N 1
ATOM 1253 C CA . THR B 1 41 ? 6.271 11.531 -21.312 1.00 29.14 66 THR B CA 1
ATOM 1254 C C . THR B 1 41 ? 5.903 10.135 -21.788 1.00 28.27 66 THR B C 1
ATOM 1255 O O . THR B 1 41 ? 4.948 9.531 -21.298 1.00 35.81 66 THR B O 1
ATOM 1259 N N . VAL B 1 42 ? 6.654 9.629 -22.758 1.00 27.61 67 VAL B N 1
ATOM 1260 C CA . VAL B 1 42 ? 6.404 8.300 -23.292 1.00 28.67 67 VAL B CA 1
ATOM 1261 C C . VAL B 1 42 ? 7.433 7.321 -22.742 1.00 39.48 67 VAL B C 1
ATOM 1262 O O . VAL B 1 42 ? 8.621 7.410 -23.053 1.00 36.82 67 VAL B O 1
ATOM 1266 N N . LYS B 1 43 ? 6.968 6.393 -21.914 1.00 44.04 68 LYS B N 1
ATOM 1267 C CA . LYS B 1 43 ? 7.854 5.460 -21.232 1.00 50.68 68 LYS B CA 1
ATOM 1268 C C . LYS B 1 43 ? 7.293 4.045 -21.295 1.00 51.78 68 LYS B C 1
ATOM 1269 O O . LYS B 1 43 ? 6.173 3.792 -20.849 1.00 51.67 68 LYS B O 1
ATOM 1275 N N . ASN B 1 44 ? 8.077 3.128 -21.853 1.00 55.23 69 ASN B N 1
ATOM 1276 C CA . ASN B 1 44 ? 7.648 1.743 -22.015 1.00 58.27 69 ASN B CA 1
ATOM 1277 C C . ASN B 1 44 ? 6.299 1.633 -22.718 1.00 60.35 69 ASN B C 1
ATOM 1278 O O . ASN B 1 44 ? 5.437 0.854 -22.309 1.00 64.64 69 ASN B O 1
ATOM 1283 N N . GLY B 1 45 ? 6.121 2.421 -23.773 1.00 61.48 70 GLY B N 1
ATOM 1284 C CA . GLY B 1 45 ? 4.900 2.387 -24.557 1.00 62.76 70 GLY B CA 1
ATOM 1285 C C . GLY B 1 45 ? 3.777 3.230 -23.982 1.00 58.33 70 GLY B C 1
ATOM 1286 O O . GLY B 1 45 ? 2.905 3.698 -24.713 1.00 60.07 70 GLY B O 1
ATOM 1287 N N . LYS B 1 46 ? 3.797 3.425 -22.667 1.00 53.77 71 LYS B N 1
ATOM 1288 C CA . LYS B 1 46 ? 2.743 4.174 -21.990 1.00 42.83 71 LYS B CA 1
ATOM 1289 C C . LYS B 1 46 ? 2.936 5.686 -22.108 1.00 40.93 71 LYS B C 1
ATOM 1290 O O . LYS B 1 46 ? 4.064 6.180 -22.169 1.00 41.17 71 LYS B O 1
ATOM 1296 N N . GLN B 1 47 ? 1.825 6.415 -22.136 1.00 31.83 72 GLN B N 1
ATOM 1297 C CA . GLN B 1 47 ? 1.855 7.854 -22.366 1.00 26.77 72 GLN B CA 1
ATOM 1298 C C . GLN B 1 47 ? 1.334 8.633 -21.163 1.00 24.93 72 GLN B C 1
ATOM 1299 O O . GLN B 1 47 ? 0.189 8.462 -20.748 1.00 27.52 72 GLN B O 1
ATOM 1305 N N . TYR B 1 48 ? 2.182 9.493 -20.612 1.00 23.18 73 TYR B N 1
ATOM 1306 C CA . TYR B 1 48 ? 1.818 10.268 -19.433 1.00 30.37 73 TYR B CA 1
ATOM 1307 C C . TYR B 1 48 ? 1.783 11.758 -19.752 1.00 27.07 73 TYR B C 1
ATOM 1308 O O . TYR B 1 48 ? 2.774 12.332 -20.199 1.00 27.18 73 TYR B O 1
ATOM 1317 N N . VAL B 1 49 ? 0.629 12.375 -19.523 1.00 21.44 74 VAL B N 1
ATOM 1318 C CA . VAL B 1 49 ? 0.453 13.792 -19.794 1.00 17.86 74 VAL B CA 1
ATOM 1319 C C . VAL B 1 49 ? 0.464 14.577 -18.490 1.00 18.77 74 VAL B C 1
ATOM 1320 O O . VAL B 1 49 ? -0.169 14.177 -17.512 1.00 19.80 74 VAL B O 1
ATOM 1324 N N . SER B 1 50 ? 1.195 15.686 -18.475 1.00 21.43 75 SER B N 1
ATOM 1325 C CA . SER B 1 50 ? 1.232 16.560 -17.307 1.00 17.07 75 SER B CA 1
ATOM 1326 C C . SER B 1 50 ? 1.222 18.024 -17.727 1.00 21.57 75 SER B C 1
ATOM 1327 O O . SER B 1 50 ? 1.766 18.382 -18.773 1.00 22.11 75 SER B O 1
ATOM 1330 N N . PHE B 1 51 ? 0.601 18.869 -16.911 1.00 20.33 76 PHE B N 1
ATOM 1331 C CA . PHE B 1 51 ? 0.565 20.299 -17.192 1.00 15.97 76 PHE B CA 1
ATOM 1332 C C . PHE B 1 51 ? 0.286 21.105 -15.933 1.00 21.30 76 PHE B C 1
ATOM 1333 O O . PHE B 1 51 ? -0.131 20.556 -14.911 1.00 19.82 76 PHE B O 1
ATOM 1341 N N . LYS B 1 52 ? 0.521 22.409 -16.021 1.00 19.86 77 LYS B N 1
ATOM 1342 C CA . LYS B 1 52 ? 0.359 23.298 -14.880 1.00 18.34 77 LYS B CA 1
ATOM 1343 C C . LYS B 1 52 ? -1.067 23.823 -14.769 1.00 19.00 77 LYS B C 1
ATOM 1344 O O . LYS B 1 52 ? -1.693 24.180 -15.768 1.00 24.62 77 LYS B O 1
ATOM 1350 N N . VAL B 1 53 ? -1.569 23.865 -13.541 1.00 20.98 78 VAL B N 1
ATOM 1351 C CA . VAL B 1 53 ? -2.909 24.354 -13.258 1.00 22.35 78 VAL B CA 1
ATOM 1352 C C . VAL B 1 53 ? -2.834 25.673 -12.492 1.00 22.88 78 VAL B C 1
ATOM 1353 O O . VAL B 1 53 ? -2.199 25.745 -11.440 1.00 26.08 78 VAL B O 1
ATOM 1357 N N . LYS B 1 54 ? -3.474 26.711 -13.025 1.00 24.74 79 LYS B N 1
ATOM 1358 C CA . LYS B 1 54 ? -3.532 28.012 -12.358 1.00 20.89 79 LYS B CA 1
ATOM 1359 C C . LYS B 1 54 ? -4.698 28.063 -11.376 1.00 26.47 79 LYS B C 1
ATOM 1360 O O . LYS B 1 54 ? -5.653 27.296 -11.498 1.00 28.21 79 LYS B O 1
ATOM 1366 N N . ASP B 1 55 ? -4.632 28.979 -10.414 1.00 29.78 80 ASP B N 1
ATOM 1367 C CA . ASP B 1 55 ? -5.691 29.095 -9.415 1.00 32.06 80 ASP B CA 1
ATOM 1368 C C . ASP B 1 55 ? -5.940 27.744 -8.760 1.00 32.65 80 ASP B C 1
ATOM 1369 O O . ASP B 1 55 ? -7.086 27.340 -8.557 1.00 40.22 80 ASP B O 1
ATOM 1374 N N . SER B 1 56 ? -4.853 27.054 -8.432 1.00 27.48 81 SER B N 1
ATOM 1375 C CA . SER B 1 56 ? -4.908 25.686 -7.929 1.00 29.84 81 SER B CA 1
ATOM 1376 C C . SER B 1 56 ? -5.893 25.484 -6.773 1.00 32.78 81 SER B C 1
ATOM 1377 O O . SER B 1 56 ? -6.615 24.487 -6.737 1.00 35.66 81 SER B O 1
ATOM 1380 N N . THR B 1 57 ? -5.927 26.428 -5.836 1.00 35.64 82 THR B N 1
ATOM 1381 C CA . THR B 1 57 ? -6.792 26.302 -4.664 1.00 36.88 82 THR B CA 1
ATOM 1382 C C . THR B 1 57 ? -8.277 26.270 -5.029 1.00 36.64 82 THR B C 1
ATOM 1383 O O . THR B 1 57 ? -9.090 25.708 -4.298 1.00 43.85 82 THR B O 1
ATOM 1387 N N . SER B 1 58 ? -8.624 26.873 -6.162 1.00 35.25 83 SER B N 1
ATOM 1388 C CA . SER B 1 58 ? -10.015 26.924 -6.605 1.00 34.54 83 SER B CA 1
ATOM 1389 C C . SER B 1 58 ? -10.421 25.689 -7.407 1.00 34.63 83 SER B C 1
ATOM 1390 O O . SER B 1 58 ? -11.603 25.360 -7.501 1.00 37.44 83 SER B O 1
ATOM 1393 N N . ILE B 1 59 ? -9.440 25.008 -7.985 1.00 29.62 84 ILE B N 1
ATOM 1394 C CA . ILE B 1 59 ? -9.719 23.841 -8.810 1.00 31.59 84 ILE B CA 1
ATOM 1395 C C . ILE B 1 59 ? -9.443 22.557 -8.041 1.00 38.57 84 ILE B C 1
ATOM 1396 O O . ILE B 1 59 ? -8.290 22.188 -7.822 1.00 44.09 84 ILE B O 1
ATOM 1401 N N . LYS B 1 60 ? -10.510 21.882 -7.630 1.00 40.67 85 LYS B N 1
ATOM 1402 C CA . LYS B 1 60 ? -10.382 20.661 -6.846 1.00 42.69 85 LYS B CA 1
ATOM 1403 C C . LYS B 1 60 ? -11.049 19.482 -7.545 1.00 43.18 85 LYS B C 1
ATOM 1404 O O . LYS B 1 60 ? -11.729 19.650 -8.558 1.00 50.14 85 LYS B O 1
ATOM 1410 N N . SER B 1 61 ? -10.842 18.289 -6.997 1.00 33.57 86 SER B N 1
ATOM 1411 C CA . SER B 1 61 ? -11.442 17.073 -7.532 1.00 33.85 86 SER B CA 1
ATOM 1412 C C . SER B 1 61 ? -11.263 16.946 -9.047 1.00 33.73 86 SER B C 1
ATOM 1413 O O . SER B 1 61 ? -12.163 16.485 -9.748 1.00 43.49 86 SER B O 1
ATOM 1416 N N . PHE B 1 62 ? -10.101 17.361 -9.543 1.00 27.99 87 PHE B N 1
ATOM 1417 C CA . PHE B 1 62 ? -9.782 17.229 -10.962 1.00 29.46 87 PHE B CA 1
ATOM 1418 C C . PHE B 1 62 ? -9.609 15.760 -11.339 1.00 29.76 87 PHE B C 1
ATOM 1419 O O . PHE B 1 62 ? -8.628 15.122 -10.956 1.00 27.84 87 PHE B O 1
ATOM 1427 N N . GLN B 1 63 ? -10.565 15.231 -12.096 1.00 29.75 88 GLN B N 1
ATOM 1428 C CA . GLN B 1 63 ? -10.533 13.830 -12.497 1.00 31.13 88 GLN B CA 1
ATOM 1429 C C . GLN B 1 63 ? -10.561 13.680 -14.013 1.00 31.71 88 GLN B C 1
ATOM 1430 O O . GLN B 1 63 ? -11.100 14.528 -14.724 1.00 27.81 88 GLN B O 1
ATOM 1436 N N . VAL B 1 64 ? -9.975 12.593 -14.503 1.00 25.99 89 VAL B N 1
ATOM 1437 C CA . VAL B 1 64 ? -10.053 12.255 -15.917 1.00 29.98 89 VAL B CA 1
ATOM 1438 C C . VAL B 1 64 ? -10.526 10.816 -16.065 1.00 34.11 89 VAL B C 1
ATOM 1439 O O . VAL B 1 64 ? -10.242 9.972 -15.215 1.00 36.92 89 VAL B O 1
ATOM 1443 N N . GLU B 1 65 ? -11.256 10.542 -17.139 1.00 32.79 90 GLU B N 1
ATOM 1444 C CA . GLU B 1 65 ? -11.761 9.199 -17.380 1.00 42.72 90 GLU B CA 1
ATOM 1445 C C . GLU B 1 65 ? -10.635 8.276 -17.824 1.00 44.26 90 GLU B C 1
ATOM 1446 O O . GLU B 1 65 ? -9.776 8.663 -18.617 1.00 43.51 90 GLU B O 1
ATOM 1452 N N . LYS B 1 66 ? -10.640 7.056 -17.300 1.00 46.85 91 LYS B N 1
ATOM 1453 C CA . LYS B 1 66 ? -9.641 6.064 -17.669 1.00 51.48 91 LYS B CA 1
ATOM 1454 C C . LYS B 1 66 ? -10.248 4.668 -17.629 1.00 54.00 91 LYS B C 1
ATOM 1455 O O . LYS B 1 66 ? -10.411 4.081 -16.559 1.00 51.08 91 LYS B O 1
ATOM 1461 N N . ASP B 1 67 ? -10.590 4.149 -18.803 1.00 65.58 92 ASP B N 1
ATOM 1462 C CA . ASP B 1 67 ? -11.186 2.823 -18.920 1.00 73.46 92 ASP B CA 1
ATOM 1463 C C . ASP B 1 67 ? -12.475 2.705 -18.111 1.00 74.63 92 ASP B C 1
ATOM 1464 O O . ASP B 1 67 ? -12.546 1.941 -17.148 1.00 76.88 92 ASP B O 1
ATOM 1469 N N . GLY B 1 68 ? -13.489 3.471 -18.500 1.00 72.35 93 GLY B N 1
ATOM 1470 C CA . GLY B 1 68 ? -14.806 3.349 -17.900 1.00 71.79 93 GLY B CA 1
ATOM 1471 C C . GLY B 1 68 ? -15.148 4.374 -16.836 1.00 69.43 93 GLY B C 1
ATOM 1472 O O . GLY B 1 68 ? -16.146 5.084 -16.955 1.00 68.28 93 GLY B O 1
ATOM 1473 N N . GLN B 1 69 ? -14.330 4.451 -15.791 1.00 69.82 94 GLN B N 1
ATOM 1474 C CA . GLN B 1 69 ? -14.632 5.316 -14.653 1.00 69.22 94 GLN B CA 1
ATOM 1475 C C . GLN B 1 69 ? -13.675 6.497 -14.515 1.00 61.32 94 GLN B C 1
ATOM 1476 O O . GLN B 1 69 ? -12.576 6.493 -15.071 1.00 58.34 94 GLN B O 1
ATOM 1482 N N . PHE B 1 70 ? -14.107 7.507 -13.766 1.00 53.77 95 PHE B N 1
ATOM 1483 C CA . PHE B 1 70 ? -13.284 8.681 -13.502 1.00 47.11 95 PHE B CA 1
ATOM 1484 C C . PHE B 1 70 ? -12.299 8.422 -12.369 1.00 46.65 95 PHE B C 1
ATOM 1485 O O . PHE B 1 70 ? -12.602 7.698 -11.422 1.00 46.13 95 PHE B O 1
ATOM 1493 N N . VAL B 1 71 ? -11.116 9.018 -12.475 1.00 48.82 96 VAL B N 1
ATOM 1494 C CA . VAL B 1 71 ? -10.085 8.862 -11.457 1.00 48.27 96 VAL B CA 1
ATOM 1495 C C . VAL B 1 71 ? -9.352 10.178 -11.217 1.00 43.06 96 VAL B C 1
ATOM 1496 O O . VAL B 1 71 ? -9.079 10.928 -12.154 1.00 31.95 96 VAL B O 1
ATOM 1500 N N . GLU B 1 72 ? -9.044 10.455 -9.956 1.00 37.85 97 GLU B N 1
ATOM 1501 C CA . GLU B 1 72 ? -8.328 11.672 -9.591 1.00 40.37 97 GLU B CA 1
ATOM 1502 C C . GLU B 1 72 ? -6.980 11.745 -10.297 1.00 36.29 97 GLU B C 1
ATOM 1503 O O . GLU B 1 72 ? -6.292 10.735 -10.449 1.00 34.07 97 GLU B O 1
ATOM 1509 N N . THR B 1 73 ? -6.611 12.942 -10.738 1.00 36.43 98 THR B N 1
ATOM 1510 C CA . THR B 1 73 ? -5.301 13.159 -11.337 1.00 26.80 98 THR B CA 1
ATOM 1511 C C . THR B 1 73 ? -4.227 13.200 -10.249 1.00 26.44 98 THR B C 1
ATOM 1512 O O . THR B 1 73 ? -4.523 13.458 -9.082 1.00 31.72 98 THR B O 1
ATOM 1516 N N . THR B 1 74 ? -2.984 12.941 -10.640 1.00 27.04 99 THR B N 1
ATOM 1517 C CA . THR B 1 74 ? -1.866 12.912 -9.706 1.00 24.16 99 THR B CA 1
ATOM 1518 C C . THR B 1 74 ? -1.131 14.245 -9.693 1.00 25.96 99 THR B C 1
ATOM 1519 O O . THR B 1 74 ? -0.838 14.807 -10.744 1.00 27.54 99 THR B O 1
ATOM 1523 N N . VAL B 1 75 ? -0.835 14.754 -8.502 1.00 25.00 100 VAL B N 1
ATOM 1524 C CA . VAL B 1 75 ? -0.098 16.007 -8.386 1.00 24.14 100 VAL B CA 1
ATOM 1525 C C . VAL B 1 75 ? 1.395 15.744 -8.247 1.00 28.38 100 VAL B C 1
ATOM 1526 O O . VAL B 1 75 ? 1.833 15.080 -7.306 1.00 27.43 100 VAL B O 1
ATOM 1530 N N . LEU B 1 76 ? 2.173 16.277 -9.183 1.00 26.22 101 LEU B N 1
ATOM 1531 C CA . LEU B 1 76 ? 3.616 16.070 -9.190 1.00 29.68 101 LEU B CA 1
ATOM 1532 C C . LEU B 1 76 ? 4.336 17.124 -8.359 1.00 31.52 101 LEU B C 1
ATOM 1533 O O . LEU B 1 76 ? 5.372 16.849 -7.758 1.00 30.67 101 LEU B O 1
ATOM 1538 N N . SER B 1 77 ? 3.787 18.333 -8.336 1.00 28.89 102 SER B N 1
ATOM 1539 C CA . SER B 1 77 ? 4.366 19.415 -7.552 1.00 31.60 102 SER B CA 1
ATOM 1540 C C . SER B 1 77 ? 3.333 20.505 -7.305 1.00 29.48 102 SER B C 1
ATOM 1541 O O . SER B 1 77 ? 2.276 20.531 -7.935 1.00 25.07 102 SER B O 1
ATOM 1544 N N . GLU B 1 78 ? 3.648 21.405 -6.382 1.00 26.43 103 GLU B N 1
ATOM 1545 C CA . GLU B 1 78 ? 2.769 22.521 -6.079 1.00 33.64 103 GLU B CA 1
ATOM 1546 C C . GLU B 1 78 ? 3.597 23.745 -5.727 1.00 33.03 103 GLU B C 1
ATOM 1547 O O . GLU B 1 78 ? 4.707 23.628 -5.206 1.00 33.70 103 GLU B O 1
ATOM 1553 N N . ASN B 1 79 ? 3.055 24.919 -6.020 1.00 32.73 104 ASN B N 1
ATOM 1554 C CA . ASN B 1 79 ? 3.671 26.164 -5.594 1.00 28.78 104 ASN B CA 1
ATOM 1555 C C . ASN B 1 79 ? 2.649 27.024 -4.867 1.00 28.93 104 ASN B C 1
ATOM 1556 O O . ASN B 1 79 ? 1.795 27.651 -5.493 1.00 36.87 104 ASN B O 1
ATOM 1561 N N . LYS B 1 80 ? 2.740 27.036 -3.542 1.00 32.15 105 LYS B N 1
ATOM 1562 C CA . LYS B 1 80 ? 1.790 27.752 -2.699 1.00 36.38 105 LYS B CA 1
ATOM 1563 C C . LYS B 1 80 ? 1.775 29.245 -3.013 1.00 36.41 105 LYS B C 1
ATOM 1564 O O . LYS B 1 80 ? 0.714 29.865 -3.085 1.00 37.38 105 LYS B O 1
ATOM 1570 N N . LYS B 1 81 ? 2.961 29.812 -3.202 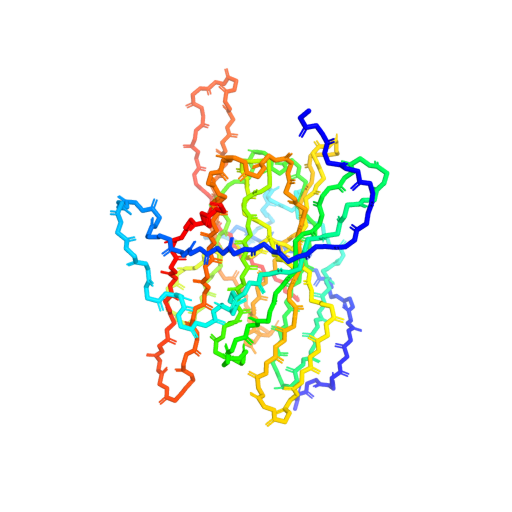1.00 37.43 106 LYS B N 1
ATOM 1571 C CA . LYS B 1 81 ? 3.104 31.249 -3.416 1.00 37.80 106 LYS B CA 1
ATOM 1572 C C . LYS B 1 81 ? 2.456 31.712 -4.718 1.00 41.47 106 LYS B C 1
ATOM 1573 O O . LYS B 1 81 ? 1.836 32.774 -4.767 1.00 43.28 106 LYS B O 1
ATOM 1579 N N . ASP B 1 82 ? 2.600 30.913 -5.771 1.00 39.53 107 ASP B N 1
ATOM 1580 C CA . ASP B 1 82 ? 2.053 31.267 -7.076 1.00 41.62 107 ASP B CA 1
ATOM 1581 C C . ASP B 1 82 ? 0.671 30.655 -7.290 1.00 32.94 107 ASP B C 1
ATOM 1582 O O . ASP B 1 82 ? 0.019 30.915 -8.297 1.00 29.65 107 ASP B O 1
ATOM 1587 N N . ASN B 1 83 ? 0.234 29.845 -6.331 1.00 34.08 108 ASN B N 1
ATOM 1588 C CA . ASN B 1 83 ? -1.069 29.196 -6.398 1.00 33.95 108 ASN B CA 1
ATOM 1589 C C . ASN B 1 83 ? -1.214 28.322 -7.640 1.00 27.81 108 ASN B C 1
ATOM 1590 O O . ASN B 1 83 ? -2.243 28.343 -8.315 1.00 28.36 108 ASN B O 1
ATOM 1595 N N . THR B 1 84 ? -0.171 27.557 -7.935 1.00 24.72 109 THR B N 1
ATOM 1596 C CA . THR B 1 84 ? -0.197 26.622 -9.052 1.00 24.31 109 THR B CA 1
ATOM 1597 C C . THR B 1 84 ? 0.118 25.214 -8.572 1.00 26.72 109 THR B C 1
ATOM 1598 O O . THR B 1 84 ? 0.625 25.021 -7.468 1.00 26.27 109 THR B O 1
ATOM 1602 N N . ARG B 1 85 ? -0.196 24.230 -9.408 1.00 21.07 110 ARG B N 1
ATOM 1603 C CA . ARG B 1 85 ? 0.236 22.862 -9.176 1.00 18.42 110 ARG B CA 1
ATOM 1604 C C . ARG B 1 85 ? 0.384 22.165 -10.522 1.00 20.90 110 ARG B C 1
ATOM 1605 O O . ARG B 1 85 ? -0.164 22.621 -11.525 1.00 21.63 110 ARG B O 1
ATOM 1613 N N . VAL B 1 86 ? 1.139 21.072 -10.540 1.00 21.21 111 VAL B N 1
ATOM 1614 C CA . VAL B 1 86 ? 1.319 20.282 -11.751 1.00 21.54 111 VAL B CA 1
ATOM 1615 C C . VAL B 1 86 ? 0.594 18.949 -11.619 1.00 18.57 111 VAL B C 1
ATOM 1616 O O . VAL B 1 86 ? 0.842 18.191 -10.682 1.00 22.14 111 VAL B O 1
ATOM 1620 N N . VAL B 1 87 ? -0.304 18.672 -12.558 1.00 17.65 112 VAL B N 1
ATOM 1621 C CA . VAL B 1 87 ? -1.078 17.437 -12.538 1.00 21.16 112 VAL B CA 1
ATOM 1622 C C . VAL B 1 87 ? -0.562 16.470 -13.593 1.00 25.69 112 VAL B C 1
ATOM 1623 O O . VAL B 1 87 ? 0.063 16.885 -14.567 1.00 24.34 112 VAL B O 1
ATOM 1627 N N . GLU B 1 88 ? -0.824 15.184 -13.391 1.00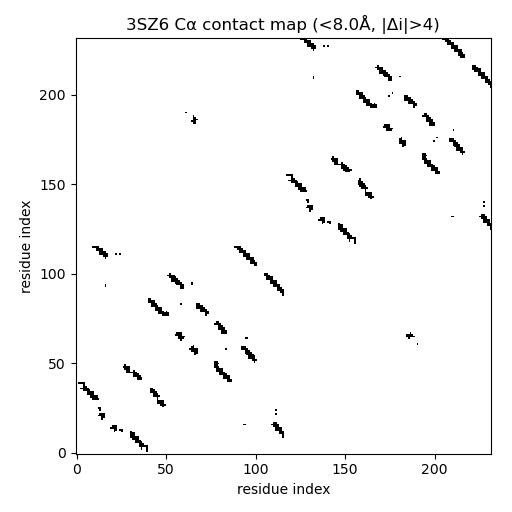 24.74 113 GLU B N 1
ATOM 1628 C CA . GLU B 1 88 ? -0.354 14.152 -14.306 1.00 20.99 113 GLU B CA 1
ATOM 1629 C C . GLU B 1 88 ? -1.386 13.038 -14.412 1.00 24.90 113 GLU B C 1
ATOM 1630 O O . GLU B 1 88 ? -2.055 12.703 -13.435 1.00 26.22 113 GLU B O 1
ATOM 1636 N N . PHE B 1 89 ? -1.514 12.472 -15.606 1.00 22.64 114 PHE B N 1
ATOM 1637 C CA . PHE B 1 89 ? -2.409 11.345 -15.828 1.00 24.01 114 PHE B CA 1
ATOM 1638 C C . PHE B 1 89 ? -1.997 10.581 -17.079 1.00 27.31 114 PHE B C 1
ATOM 1639 O O . PHE B 1 89 ? -1.379 11.140 -17.985 1.00 26.84 114 PHE B O 1
ATOM 1647 N N . GLU B 1 90 ? -2.336 9.299 -17.116 1.00 22.49 115 GLU B N 1
ATOM 1648 C CA . GLU B 1 90 ? -2.031 8.461 -18.266 1.00 29.26 115 GLU B CA 1
ATOM 1649 C C . GLU B 1 90 ? -3.139 8.584 -19.306 1.00 31.73 115 GLU B C 1
ATOM 1650 O O . GLU B 1 90 ? -4.315 8.684 -18.960 1.00 33.41 115 GLU B O 1
ATOM 1656 N N . VAL B 1 91 ? -2.757 8.594 -20.580 1.00 24.35 116 VAL B N 1
ATOM 1657 C CA . VAL B 1 91 ? -3.722 8.660 -21.672 1.00 22.15 116 VAL B CA 1
ATOM 1658 C C . VAL B 1 91 ? -3.401 7.594 -22.716 1.00 27.62 116 VAL B C 1
ATOM 1659 O O . VAL B 1 91 ? -2.332 7.616 -23.325 1.00 30.04 116 VAL B O 1
ATOM 1663 N N . ALA B 1 92 ? -4.329 6.665 -22.921 1.00 32.80 117 ALA B N 1
ATOM 1664 C CA . ALA B 1 92 ? -4.115 5.564 -23.857 1.00 36.70 117 ALA B CA 1
ATOM 1665 C C . ALA B 1 92 ? -4.095 6.022 -25.313 1.00 33.64 117 ALA B C 1
ATOM 1666 O O . ALA B 1 92 ? -3.249 5.586 -26.094 1.00 34.50 117 ALA B O 1
ATOM 1668 N N . ASP B 1 93 ? -5.024 6.903 -25.673 1.00 26.43 118 ASP B N 1
ATOM 1669 C CA . ASP B 1 93 ? -5.186 7.319 -27.065 1.00 28.84 118 ASP B CA 1
ATOM 1670 C C . ASP B 1 93 ? -5.260 8.840 -27.201 1.00 28.09 118 ASP B C 1
ATOM 1671 O O . ASP B 1 93 ? -6.293 9.446 -26.919 1.00 27.28 118 ASP B O 1
ATOM 1676 N N . LEU B 1 94 ? -4.162 9.451 -27.640 1.00 27.12 119 LEU B N 1
ATOM 1677 C CA . LEU B 1 94 ? -4.105 10.902 -27.800 1.00 25.67 119 LEU B CA 1
ATOM 1678 C C . LEU B 1 94 ? -4.981 11.410 -28.941 1.00 25.56 119 LEU B C 1
ATOM 1679 O O . LEU B 1 94 ? -5.197 12.614 -29.070 1.00 29.52 119 LEU B O 1
ATOM 1684 N N . SER B 1 95 ? -5.478 10.498 -29.769 1.00 25.28 120 SER B N 1
ATOM 1685 C CA . SER B 1 95 ? -6.317 10.889 -30.900 1.00 30.47 120 SER B CA 1
ATOM 1686 C C . SER B 1 95 ? -7.781 11.018 -30.495 1.00 31.43 120 SER B C 1
ATOM 1687 O O . SER B 1 95 ? -8.608 11.492 -31.275 1.00 38.22 120 SER B O 1
ATOM 1690 N N . LYS B 1 96 ? -8.096 10.591 -29.276 1.00 27.13 121 LYS B N 1
ATOM 1691 C CA . LYS B 1 96 ? -9.455 10.693 -28.753 1.00 28.17 121 LYS B CA 1
ATOM 1692 C C . LYS B 1 96 ? -9.575 11.869 -27.790 1.00 30.44 121 LYS B C 1
ATOM 1693 O O . LYS B 1 96 ? -8.583 12.311 -27.213 1.00 26.72 121 LYS B O 1
ATOM 1699 N N . LYS B 1 97 ? -10.794 12.371 -27.619 1.00 23.80 122 LYS B N 1
ATOM 1700 C CA . LYS B 1 97 ? -11.039 13.436 -26.655 1.00 26.31 122 LYS B CA 1
ATOM 1701 C C . LYS B 1 97 ? -11.209 12.850 -25.256 1.00 33.71 122 LYS B C 1
ATOM 1702 O O . LYS B 1 97 ? -11.996 11.928 -25.049 1.00 35.56 122 LYS B O 1
ATOM 1708 N N . LEU B 1 98 ? -10.462 13.392 -24.299 1.00 25.20 123 LEU B N 1
ATOM 1709 C CA . LEU B 1 98 ? -10.435 12.851 -22.946 1.00 24.42 123 LEU B CA 1
ATOM 1710 C C . LEU B 1 98 ? -11.462 13.519 -22.036 1.00 21.83 123 LEU B C 1
ATOM 1711 O O . LEU B 1 98 ? -11.416 14.728 -21.815 1.00 26.75 123 LEU B O 1
ATOM 1716 N N . ASN B 1 99 ? -12.385 12.722 -21.508 1.00 24.12 124 ASN B N 1
ATOM 1717 C CA . ASN B 1 99 ? -13.387 13.227 -20.576 1.00 26.91 124 ASN B CA 1
ATOM 1718 C C . ASN B 1 99 ? -12.790 13.539 -19.212 1.00 33.25 124 ASN B C 1
ATOM 1719 O O . ASN B 1 99 ? -12.011 12.753 -18.670 1.00 32.23 124 ASN B O 1
ATOM 1724 N N . GLY B 1 100 ? -13.161 14.690 -18.663 1.00 26.09 125 GLY B N 1
ATOM 1725 C CA . GLY B 1 100 ? -12.663 15.107 -17.368 1.00 25.12 125 GLY B CA 1
ATOM 1726 C C . GLY B 1 100 ? -13.742 15.761 -16.532 1.00 28.88 125 GLY B C 1
ATOM 1727 O O . GLY B 1 100 ? -14.806 16.123 -17.040 1.00 25.63 125 GLY B O 1
ATOM 1728 N N . LYS B 1 101 ? -13.466 15.900 -15.240 1.00 28.71 126 LYS B N 1
ATOM 1729 C CA . LYS B 1 101 ? -14.365 16.583 -14.323 1.00 34.19 126 LYS B CA 1
ATOM 1730 C C . LYS B 1 101 ? -13.556 17.449 -13.370 1.00 31.74 126 LYS B C 1
ATOM 1731 O O . LYS B 1 101 ? -12.502 17.035 -12.889 1.00 27.05 126 LYS B O 1
ATOM 1737 N N . VAL B 1 102 ? -14.049 18.652 -13.100 1.00 29.44 127 VAL B N 1
ATOM 1738 C CA . VAL B 1 102 ? -13.421 19.512 -12.106 1.00 28.01 127 VAL B CA 1
ATOM 1739 C C . VAL B 1 102 ? -14.462 20.069 -11.149 1.00 34.29 127 VAL B C 1
ATOM 1740 O O . VAL B 1 102 ? -15.589 20.373 -11.541 1.00 36.19 127 VAL B O 1
ATOM 1744 N N . LYS B 1 103 ? -14.079 20.185 -9.885 1.00 36.96 128 LYS B N 1
ATOM 1745 C CA . LYS B 1 103 ? -14.927 20.812 -8.887 1.00 41.40 128 LYS B CA 1
ATOM 1746 C C . LYS B 1 103 ? -14.336 22.179 -8.578 1.00 38.11 128 LYS B C 1
ATOM 1747 O O . LYS B 1 103 ? -13.203 22.280 -8.108 1.00 39.62 128 LYS B O 1
ATOM 1753 N N . ILE B 1 104 ? -15.095 23.229 -8.869 1.00 41.32 129 ILE B N 1
ATOM 1754 C CA . ILE B 1 104 ? -14.627 24.590 -8.645 1.00 39.66 129 ILE B CA 1
ATOM 1755 C C . ILE B 1 104 ? -15.145 25.129 -7.321 1.00 37.62 129 ILE B C 1
ATOM 1756 O O . ILE B 1 104 ? -16.345 25.341 -7.150 1.00 42.53 129 ILE B O 1
ATOM 1761 N N . ASN B 1 105 ? -14.226 25.344 -6.386 1.00 41.84 130 ASN B N 1
ATOM 1762 C CA . ASN B 1 105 ? -14.577 25.815 -5.054 1.00 45.45 130 ASN B CA 1
ATOM 1763 C C . ASN B 1 105 ? -14.122 27.251 -4.827 1.00 41.56 130 ASN B C 1
ATOM 1764 O O . ASN B 1 105 ? -12.933 27.556 -4.910 1.00 39.32 130 ASN B O 1
ATOM 1769 N N . ILE B 1 106 ? -15.078 28.129 -4.549 1.00 50.84 131 ILE B N 1
ATOM 1770 C CA . ILE B 1 106 ? -14.775 29.519 -4.237 1.00 53.91 131 ILE B CA 1
ATOM 1771 C C . ILE B 1 106 ? -15.273 29.840 -2.831 1.00 53.73 131 ILE B C 1
ATOM 1772 O O . ILE B 1 106 ? -16.431 30.216 -2.647 1.00 52.08 131 ILE B O 1
ATOM 1777 N N . PRO B 1 107 ? -14.391 29.689 -1.833 1.00 57.23 132 PRO B N 1
ATOM 1778 C CA . PRO B 1 107 ? -14.730 29.808 -0.409 1.00 56.45 132 PRO B CA 1
ATOM 1779 C C . PRO B 1 107 ? -15.287 31.174 -0.012 1.00 59.09 132 PRO B C 1
ATOM 1780 O O . PRO B 1 107 ? -16.098 31.241 0.913 1.00 65.96 132 PRO B O 1
ATOM 1784 N N . ILE B 1 108 ? -14.864 32.237 -0.689 1.00 57.12 133 ILE B N 1
ATOM 1785 C CA . ILE B 1 108 ? -15.320 33.582 -0.345 1.00 63.66 133 ILE B CA 1
ATOM 1786 C C . ILE B 1 108 ? -16.843 33.629 -0.237 1.00 67.23 133 ILE B C 1
ATOM 1787 O O . ILE B 1 108 ? -17.395 34.343 0.600 1.00 67.16 133 ILE B O 1
ATOM 1792 N N . ILE B 1 109 ? -17.514 32.861 -1.089 1.00 72.91 134 ILE B N 1
ATOM 1793 C CA . ILE B 1 109 ? -18.954 32.669 -0.980 1.00 78.37 134 ILE B CA 1
ATOM 1794 C C . ILE B 1 109 ? -19.249 31.177 -0.880 1.00 82.66 134 ILE B C 1
ATOM 1795 O O . ILE B 1 109 ? -18.331 30.361 -0.800 1.00 79.26 134 ILE B O 1
ATOM 1800 N N . ASN B 1 110 ? -20.528 30.820 -0.878 1.00 92.16 135 ASN B N 1
ATOM 1801 C CA . ASN B 1 110 ? -20.914 29.416 -0.811 1.00 98.08 135 ASN B CA 1
ATOM 1802 C C . ASN B 1 110 ? -21.018 28.804 -2.204 1.00 88.35 135 ASN B C 1
ATOM 1803 O O . ASN B 1 110 ? -22.011 28.157 -2.535 1.00 89.74 135 ASN B O 1
ATOM 1808 N N . TYR B 1 111 ? -19.986 29.011 -3.018 1.00 81.34 136 TYR B N 1
ATOM 1809 C CA . TYR B 1 111 ? -19.996 28.526 -4.395 1.00 73.90 136 TYR B CA 1
ATOM 1810 C C . TYR B 1 111 ? -19.217 27.227 -4.574 1.00 66.04 136 TYR B C 1
ATOM 1811 O O . TYR B 1 111 ? -18.001 27.178 -4.380 1.00 52.73 136 TYR B O 1
ATOM 1820 N N . ASN B 1 112 ? -19.934 26.177 -4.954 1.00 61.01 137 ASN B N 1
ATOM 1821 C CA . ASN B 1 112 ? -19.326 24.887 -5.228 1.00 62.13 137 ASN B CA 1
ATOM 1822 C C . ASN B 1 112 ? -20.035 24.229 -6.405 1.00 56.13 137 ASN B C 1
ATOM 1823 O O . ASN B 1 112 ? -21.138 23.704 -6.260 1.00 57.21 137 ASN B O 1
ATOM 1828 N N . ALA B 1 113 ? -19.402 24.271 -7.574 1.00 46.22 138 ALA B N 1
ATOM 1829 C CA . ALA B 1 113 ? -20.011 23.741 -8.787 1.00 45.50 138 ALA B CA 1
ATOM 1830 C C . ALA B 1 113 ? -19.081 22.773 -9.511 1.00 40.30 138 ALA B C 1
ATOM 1831 O O . ALA B 1 113 ? -17.858 22.899 -9.442 1.00 40.43 138 ALA B O 1
ATOM 1833 N N . SER B 1 114 ? -19.674 21.807 -10.204 1.00 37.70 139 SER B N 1
ATOM 1834 C CA . SER B 1 114 ? -18.913 20.815 -10.949 1.00 43.94 139 SER B CA 1
ATOM 1835 C C . SER B 1 114 ? -18.990 21.090 -12.444 1.00 39.68 139 SER B C 1
ATOM 1836 O O . SER B 1 114 ? -20.045 21.448 -12.967 1.00 38.96 139 SER B O 1
ATOM 1839 N N . TYR B 1 115 ? -17.863 20.926 -13.127 1.00 35.63 140 TYR B N 1
ATOM 1840 C CA . TYR B 1 115 ? -17.807 21.119 -14.570 1.00 38.59 140 TYR B CA 1
ATOM 1841 C C . TYR B 1 115 ? -17.335 19.854 -15.269 1.00 37.28 140 TYR B C 1
ATOM 1842 O O . TYR B 1 115 ? -16.351 19.238 -14.858 1.00 29.94 140 TYR B O 1
ATOM 1851 N N . ASP B 1 116 ? -18.051 19.468 -16.321 1.00 28.62 141 ASP B N 1
ATOM 1852 C CA . ASP B 1 116 ? -17.626 18.371 -17.180 1.00 30.97 141 ASP B CA 1
ATOM 1853 C C . ASP B 1 116 ? -16.874 18.954 -18.365 1.00 27.33 141 ASP B C 1
ATOM 1854 O O . ASP B 1 116 ? -17.351 19.888 -19.007 1.00 31.69 141 ASP B O 1
ATOM 1859 N N . ILE B 1 117 ? -15.698 18.406 -18.652 1.00 26.08 142 ILE B N 1
ATOM 1860 C CA . ILE B 1 117 ? -14.862 18.935 -19.721 1.00 22.02 142 ILE B CA 1
ATOM 1861 C C . ILE B 1 117 ? -14.293 17.837 -20.607 1.00 23.28 142 ILE B C 1
ATOM 1862 O O . ILE B 1 117 ? -14.384 16.652 -20.290 1.00 23.04 142 ILE B O 1
ATOM 1867 N N . ARG B 1 118 ? -13.714 18.250 -21.729 1.00 19.88 143 ARG B N 1
ATOM 1868 C CA . ARG B 1 118 ? -13.045 17.331 -22.636 1.00 21.77 143 ARG B CA 1
ATOM 1869 C C . ARG B 1 118 ? -11.709 17.918 -23.063 1.00 21.76 143 ARG B C 1
ATOM 1870 O O . ARG B 1 118 ? -11.636 19.070 -23.493 1.00 23.71 143 ARG B O 1
ATOM 1878 N N . PHE B 1 119 ? -10.650 17.127 -22.941 1.00 21.94 144 PHE B N 1
ATOM 1879 C CA . PHE B 1 119 ? -9.343 17.554 -23.411 1.00 21.95 144 PHE B CA 1
ATOM 1880 C C . PHE B 1 119 ? -9.163 17.175 -24.874 1.00 18.42 144 PHE B C 1
ATOM 1881 O O . PHE B 1 119 ? -9.417 16.037 -25.266 1.00 23.49 144 PHE B O 1
ATOM 1889 N N . VAL B 1 120 ? -8.740 18.144 -25.677 1.00 16.50 145 VAL B N 1
ATOM 1890 C CA . VAL B 1 120 ? -8.544 17.926 -27.102 1.00 22.36 145 VAL B CA 1
ATOM 1891 C C . VAL B 1 120 ? -7.078 18.114 -27.451 1.00 22.48 145 VAL B C 1
ATOM 1892 O O . VAL B 1 120 ? -6.543 19.215 -27.337 1.00 22.68 145 VAL B O 1
ATOM 1896 N N . PHE B 1 121 ? -6.430 17.032 -27.864 1.00 19.11 146 PHE B N 1
ATOM 1897 C CA . PHE B 1 121 ? -5.017 17.078 -28.203 1.00 22.33 146 PHE B CA 1
ATOM 1898 C C . PHE B 1 121 ? -4.826 17.234 -29.708 1.00 36.51 146 PHE B C 1
ATOM 1899 O O . PHE B 1 121 ? -5.577 17.953 -30.366 1.00 37.37 146 PHE B O 1
#